Protein AF-A0A2H0US34-F1 (afdb_monomer_lite)

Structure (mmCIF, N/CA/C/O backbone):
data_AF-A0A2H0US34-F1
#
_entry.id   AF-A0A2H0US34-F1
#
loop_
_atom_site.group_PDB
_atom_site.id
_atom_site.type_symbol
_atom_site.label_atom_id
_atom_site.label_alt_id
_atom_site.label_comp_id
_atom_site.label_asym_id
_atom_site.label_entity_id
_atom_site.label_seq_id
_atom_site.pdbx_PDB_ins_code
_atom_site.Cartn_x
_atom_site.Cartn_y
_atom_site.Cartn_z
_atom_site.occupancy
_atom_site.B_iso_or_equiv
_atom_site.auth_seq_id
_atom_site.auth_comp_id
_atom_site.auth_asym_id
_atom_site.auth_atom_id
_atom_site.pdbx_PDB_model_num
ATOM 1 N N . MET A 1 1 ? 3.248 -49.721 -4.263 1.00 59.09 1 MET A N 1
ATOM 2 C CA . MET A 1 1 ? 2.533 -48.460 -3.944 1.00 59.09 1 MET A CA 1
ATOM 3 C C . MET A 1 1 ? 2.587 -48.062 -2.467 1.00 59.09 1 MET A C 1
ATOM 5 O O . MET A 1 1 ? 2.916 -46.917 -2.203 1.00 59.09 1 MET A O 1
ATOM 9 N N . ARG A 1 2 ? 2.369 -48.959 -1.488 1.00 58.75 2 ARG A N 1
ATOM 10 C CA . ARG A 1 2 ? 2.372 -48.599 -0.047 1.00 58.75 2 ARG A CA 1
ATOM 11 C C . ARG A 1 2 ? 3.658 -47.946 0.507 1.00 58.75 2 ARG A C 1
ATOM 13 O O . ARG A 1 2 ? 3.569 -47.215 1.481 1.00 58.75 2 ARG A O 1
ATOM 20 N N . LYS A 1 3 ? 4.829 -48.156 -0.110 1.00 62.94 3 LYS A N 1
ATOM 21 C CA . LYS A 1 3 ? 6.113 -47.587 0.359 1.00 62.94 3 LYS A CA 1
ATOM 22 C C . LYS A 1 3 ? 6.301 -46.091 0.049 1.00 62.94 3 LYS A C 1
ATOM 24 O O . LYS A 1 3 ? 7.062 -45.434 0.743 1.00 62.94 3 LYS A O 1
ATOM 29 N N . TYR A 1 4 ? 5.590 -45.546 -0.939 1.00 73.44 4 TYR A N 1
ATOM 30 C CA . TYR A 1 4 ? 5.730 -44.135 -1.335 1.00 73.44 4 TYR A CA 1
ATOM 31 C C . TYR A 1 4 ? 4.789 -43.198 -0.567 1.00 73.44 4 TYR A C 1
ATOM 33 O O . TYR A 1 4 ? 5.061 -42.009 -0.460 1.00 73.44 4 TYR A O 1
ATOM 41 N N . ILE A 1 5 ? 3.722 -43.742 0.027 1.00 76.06 5 ILE A N 1
ATOM 42 C CA . ILE A 1 5 ? 2.740 -42.969 0.804 1.00 76.06 5 ILE A CA 1
ATOM 43 C C . ILE A 1 5 ? 3.373 -42.420 2.090 1.00 76.06 5 ILE A C 1
ATOM 45 O O . ILE A 1 5 ? 3.153 -41.264 2.435 1.00 76.06 5 ILE A O 1
ATOM 49 N N . GLY A 1 6 ? 4.218 -43.212 2.761 1.00 72.12 6 GLY A N 1
ATOM 50 C CA . GLY A 1 6 ? 4.933 -42.759 3.960 1.00 72.12 6 GLY A CA 1
ATOM 51 C C . GLY A 1 6 ? 5.962 -41.664 3.665 1.00 72.12 6 GLY A C 1
ATOM 52 O O . GLY A 1 6 ? 6.067 -40.704 4.419 1.00 72.12 6 GLY A O 1
ATOM 53 N N . PHE A 1 7 ? 6.673 -41.769 2.538 1.00 77.06 7 PHE A N 1
ATOM 54 C CA . PHE A 1 7 ? 7.656 -40.763 2.131 1.00 77.06 7 PHE A CA 1
ATOM 55 C C . PHE A 1 7 ? 6.992 -39.439 1.731 1.00 77.06 7 PHE A C 1
ATOM 57 O O . PHE A 1 7 ? 7.466 -38.379 2.124 1.00 77.06 7 PHE A O 1
ATOM 64 N N . LEU A 1 8 ? 5.859 -39.488 1.020 1.00 72.69 8 LEU A N 1
ATOM 65 C CA . LEU A 1 8 ? 5.109 -38.289 0.643 1.00 72.69 8 LEU A CA 1
ATOM 66 C C . LEU A 1 8 ? 4.528 -37.568 1.871 1.00 72.69 8 LEU A C 1
ATOM 68 O O . LEU A 1 8 ? 4.628 -36.349 1.966 1.00 72.69 8 LEU A O 1
ATOM 72 N N . ALA A 1 9 ? 3.983 -38.312 2.839 1.00 75.56 9 ALA A N 1
ATOM 73 C CA . ALA A 1 9 ? 3.480 -37.735 4.085 1.00 75.56 9 ALA A CA 1
ATOM 74 C C . ALA A 1 9 ? 4.603 -37.099 4.924 1.00 75.56 9 ALA A C 1
ATOM 76 O O . ALA A 1 9 ? 4.422 -36.013 5.471 1.00 75.56 9 ALA A O 1
ATOM 77 N N . PHE A 1 10 ? 5.779 -37.734 4.976 1.00 77.88 10 PHE A N 1
ATOM 78 C CA . PHE A 1 10 ? 6.951 -37.181 5.656 1.00 77.88 10 PHE A CA 1
ATOM 79 C C . PHE A 1 10 ? 7.486 -35.923 4.957 1.00 77.88 10 PHE A C 1
ATOM 81 O O . PHE A 1 10 ? 7.821 -34.955 5.630 1.00 77.88 10 PHE A O 1
ATOM 88 N N . LEU A 1 11 ? 7.507 -35.893 3.619 1.00 71.44 11 LEU A N 1
ATOM 89 C CA . LEU A 1 11 ? 7.955 -34.730 2.848 1.00 71.44 11 LEU A CA 1
ATOM 90 C C . LEU A 1 11 ? 7.019 -33.526 3.031 1.00 71.44 11 LEU A C 1
ATOM 92 O O . LEU A 1 11 ? 7.491 -32.409 3.220 1.00 71.44 11 LEU A O 1
ATOM 96 N N . VAL A 1 12 ? 5.701 -33.752 3.032 1.00 74.06 12 VAL A N 1
ATOM 97 C CA . VAL A 1 12 ? 4.704 -32.699 3.286 1.00 74.06 12 VAL A CA 1
ATOM 98 C C . VAL A 1 12 ? 4.807 -32.184 4.724 1.00 74.06 12 VAL A C 1
ATOM 100 O O . VAL A 1 12 ? 4.785 -30.975 4.938 1.00 74.06 12 VAL A O 1
ATOM 103 N N . PHE A 1 13 ? 4.992 -33.071 5.707 1.00 75.81 13 PHE A N 1
ATOM 104 C CA . PHE A 1 13 ? 5.185 -32.669 7.102 1.00 75.81 13 PHE A CA 1
ATOM 105 C C . PHE A 1 13 ? 6.498 -31.894 7.309 1.00 75.81 13 PHE A C 1
ATOM 107 O O . PHE A 1 13 ? 6.513 -30.888 8.011 1.00 75.81 13 PHE A O 1
ATOM 114 N N . PHE A 1 14 ? 7.586 -32.305 6.650 1.00 72.81 14 PHE A N 1
ATOM 115 C CA . PHE A 1 14 ? 8.882 -31.626 6.723 1.00 72.81 14 PHE A CA 1
ATOM 116 C C . PHE A 1 14 ? 8.857 -30.247 6.044 1.00 72.81 14 PHE A C 1
ATOM 118 O O . PHE A 1 14 ? 9.385 -29.285 6.595 1.00 72.81 14 PHE A O 1
ATOM 125 N N . LEU A 1 15 ? 8.176 -30.116 4.898 1.00 54.03 15 LEU A N 1
ATOM 126 C CA . LEU A 1 15 ? 7.987 -28.830 4.211 1.00 54.03 15 LEU A CA 1
ATOM 127 C C . LEU A 1 15 ? 7.100 -27.852 4.999 1.00 54.03 15 LEU A C 1
ATOM 129 O O . LEU A 1 15 ? 7.298 -26.644 4.895 1.00 54.03 15 LEU A O 1
ATOM 133 N N . LEU A 1 16 ? 6.162 -28.353 5.807 1.00 58.59 16 LEU A N 1
ATOM 134 C CA . LEU A 1 16 ? 5.323 -27.539 6.698 1.00 58.59 16 LEU A CA 1
ATOM 135 C C . LEU A 1 16 ? 5.990 -27.219 8.049 1.00 58.59 16 LEU A C 1
ATOM 137 O O . LEU A 1 16 ? 5.530 -26.328 8.757 1.00 58.59 16 LEU A O 1
ATOM 141 N N . SER A 1 17 ? 7.064 -27.930 8.406 1.00 46.72 17 SER A N 1
ATOM 142 C CA . SER A 1 17 ? 7.790 -27.798 9.678 1.00 46.72 17 SER A CA 1
ATOM 143 C C . SER A 1 17 ? 8.934 -26.780 9.635 1.00 46.72 17 SER A C 1
ATOM 145 O O . SER A 1 17 ? 9.605 -26.586 10.652 1.00 46.72 17 SER A O 1
ATOM 147 N N . LEU A 1 18 ? 9.215 -26.158 8.488 1.00 53.19 18 LEU A N 1
ATOM 148 C CA . LEU A 1 18 ? 10.276 -25.159 8.431 1.00 53.19 18 LEU A CA 1
ATOM 149 C C . LEU A 1 18 ? 9.862 -23.947 9.283 1.00 53.19 18 LEU A C 1
ATOM 151 O O . LEU A 1 18 ? 8.800 -23.373 9.026 1.00 53.19 18 LEU A O 1
ATOM 155 N N . PRO A 1 19 ? 10.658 -23.558 10.301 1.00 46.25 19 PRO A N 1
ATOM 156 C CA . PRO A 1 19 ? 10.379 -22.352 11.065 1.00 46.25 19 PRO A CA 1
ATOM 157 C C . PRO A 1 19 ? 10.328 -21.176 10.092 1.00 46.25 19 PRO A C 1
ATOM 159 O O . PRO A 1 19 ? 11.162 -21.078 9.189 1.00 46.25 19 PRO A O 1
ATOM 162 N N . ALA A 1 20 ? 9.332 -20.303 10.253 1.00 47.47 20 ALA A N 1
ATOM 163 C CA . ALA A 1 20 ? 9.298 -19.043 9.532 1.00 47.47 20 ALA A CA 1
ATOM 164 C C . ALA A 1 20 ? 10.613 -18.314 9.834 1.00 47.47 20 ALA A C 1
ATOM 166 O O . ALA A 1 20 ? 10.855 -17.909 10.970 1.00 47.47 20 ALA A O 1
ATOM 167 N N . ILE A 1 21 ? 11.496 -18.227 8.838 1.00 44.44 21 ILE A N 1
ATOM 168 C CA . ILE A 1 21 ? 12.707 -17.420 8.925 1.00 44.44 21 ILE A CA 1
ATOM 169 C C . ILE A 1 21 ? 12.213 -15.973 8.902 1.00 44.44 21 ILE A C 1
ATOM 171 O O . ILE A 1 21 ? 12.029 -15.386 7.841 1.00 44.44 21 ILE A O 1
ATOM 175 N N . SER A 1 22 ? 11.900 -15.431 10.077 1.00 39.69 22 SER A N 1
ATOM 176 C CA . SER A 1 22 ? 11.670 -14.003 10.258 1.00 39.69 22 SER A CA 1
ATOM 177 C C . SER A 1 22 ? 13.019 -13.307 10.124 1.00 39.69 22 SER A C 1
ATOM 179 O O . SER A 1 22 ? 13.785 -13.231 11.082 1.00 39.69 22 SER A O 1
ATOM 181 N N . SER A 1 23 ? 13.334 -12.848 8.915 1.00 40.81 23 SER A N 1
ATOM 182 C CA . SER A 1 23 ? 14.467 -11.962 8.672 1.00 40.81 23 SER A CA 1
ATOM 183 C C . SER A 1 23 ? 14.097 -10.556 9.140 1.00 40.81 23 SER A C 1
ATOM 185 O O . SER A 1 23 ? 13.298 -9.868 8.504 1.00 40.81 23 SER A O 1
ATOM 187 N N . ALA A 1 24 ? 14.656 -10.163 10.280 1.00 39.47 24 ALA A N 1
ATOM 188 C CA . ALA A 1 24 ? 14.652 -8.794 10.760 1.00 39.47 24 ALA A CA 1
ATOM 189 C C . ALA A 1 24 ? 15.800 -8.022 10.086 1.00 39.47 24 ALA A C 1
ATOM 191 O O . ALA A 1 24 ? 16.948 -8.416 10.251 1.00 39.47 24 ALA A O 1
ATOM 192 N N . ALA A 1 25 ? 15.428 -6.948 9.381 1.00 48.78 25 ALA A N 1
ATOM 193 C CA . ALA A 1 25 ? 16.224 -5.807 8.911 1.00 48.78 25 ALA A CA 1
ATOM 194 C C . ALA A 1 25 ? 17.436 -6.053 7.977 1.00 48.78 25 ALA A C 1
ATOM 196 O O . ALA A 1 25 ? 18.291 -6.892 8.224 1.00 48.78 25 ALA A O 1
ATOM 197 N N . GLU A 1 26 ? 17.502 -5.195 6.949 1.00 42.94 26 GLU A N 1
ATOM 198 C CA . GLU A 1 26 ? 18.607 -4.955 6.003 1.00 42.94 26 GLU A CA 1
ATOM 199 C C . GLU A 1 26 ? 18.753 -5.959 4.838 1.00 42.94 26 GLU A C 1
ATOM 201 O O . GLU A 1 26 ? 19.379 -7.010 4.932 1.00 42.94 26 GLU A O 1
ATOM 206 N N . GLY A 1 27 ? 18.133 -5.608 3.701 1.00 46.59 27 GLY A N 1
ATOM 207 C CA . GLY A 1 27 ? 18.153 -6.382 2.457 1.00 46.59 27 GLY A CA 1
ATOM 208 C C . GLY A 1 27 ? 17.117 -7.505 2.432 1.00 46.59 27 GLY A C 1
ATOM 209 O O . GLY A 1 27 ? 17.464 -8.684 2.512 1.00 46.59 27 GLY A O 1
ATOM 210 N N . LYS A 1 28 ? 15.824 -7.168 2.307 1.00 54.00 28 LYS A N 1
ATOM 211 C CA . LYS A 1 28 ? 14.784 -8.182 2.062 1.00 54.00 28 LYS A CA 1
ATOM 212 C C . LYS A 1 28 ? 15.152 -8.886 0.750 1.00 54.00 28 LYS A C 1
ATOM 214 O O . LYS A 1 28 ? 15.113 -8.273 -0.312 1.00 54.00 28 LYS A O 1
ATOM 219 N N . ILE A 1 29 ? 15.570 -10.152 0.821 1.00 58.19 29 ILE A N 1
ATOM 220 C CA . ILE A 1 29 ? 15.938 -10.921 -0.372 1.00 58.19 29 ILE A CA 1
ATOM 221 C C . ILE A 1 29 ? 14.688 -11.010 -1.242 1.00 58.19 29 ILE A C 1
ATOM 223 O O . ILE A 1 29 ? 13.733 -11.709 -0.890 1.00 58.19 29 ILE A O 1
ATOM 227 N N . VAL A 1 30 ? 14.697 -10.299 -2.370 1.00 75.00 30 VAL A N 1
ATOM 228 C CA . VAL A 1 30 ? 13.652 -10.425 -3.379 1.00 75.00 30 VAL A CA 1
ATOM 229 C C . VAL A 1 30 ? 13.655 -11.881 -3.817 1.00 75.00 30 VAL A C 1
ATOM 231 O O . VAL A 1 30 ? 14.646 -12.396 -4.334 1.00 75.00 30 VAL A O 1
ATOM 234 N N . GLY A 1 31 ? 12.576 -12.583 -3.477 1.00 79.44 31 GLY A N 1
ATOM 235 C CA . GLY A 1 31 ? 12.455 -14.006 -3.747 1.00 79.44 31 GLY A CA 1
ATOM 236 C C . GLY A 1 31 ? 12.298 -14.288 -5.242 1.00 79.44 31 GLY A C 1
ATOM 237 O O . GLY A 1 31 ? 12.776 -13.577 -6.116 1.00 79.44 31 GLY A O 1
ATOM 238 N N . LEU A 1 32 ? 11.567 -15.353 -5.555 1.00 86.44 32 LEU A N 1
ATOM 239 C CA . LEU A 1 32 ? 11.298 -15.728 -6.938 1.00 86.44 32 LEU A CA 1
ATOM 240 C C . LEU A 1 32 ? 10.573 -14.599 -7.698 1.00 86.44 32 LEU A C 1
ATOM 242 O O . LEU A 1 32 ? 9.505 -14.170 -7.245 1.00 86.44 32 LEU A O 1
ATOM 246 N N . LEU A 1 33 ? 11.154 -14.155 -8.820 1.00 91.25 33 LEU A N 1
ATOM 247 C CA . LEU A 1 33 ? 10.601 -13.108 -9.687 1.00 91.25 33 LEU A CA 1
ATOM 248 C C . LEU A 1 33 ? 9.467 -13.634 -10.584 1.00 91.25 33 LEU A C 1
ATOM 250 O O . LEU A 1 33 ? 9.487 -14.819 -10.938 1.00 91.25 33 LEU A O 1
ATOM 254 N N . PRO A 1 34 ? 8.534 -12.763 -11.021 1.00 84.69 34 PRO A N 1
ATOM 255 C CA . PRO A 1 34 ? 7.434 -13.123 -11.925 1.00 84.69 34 PRO A CA 1
ATOM 256 C C . PRO A 1 34 ? 7.861 -13.723 -13.271 1.00 84.69 34 PRO A C 1
ATOM 258 O O . PRO A 1 34 ? 7.089 -14.447 -13.898 1.00 84.69 34 PRO A O 1
ATOM 261 N N . THR A 1 35 ? 9.090 -13.453 -13.712 1.00 88.06 35 THR A N 1
ATOM 262 C CA . THR A 1 35 ? 9.677 -14.001 -14.946 1.00 88.06 35 THR A CA 1
ATOM 263 C C . THR A 1 35 ? 10.124 -15.453 -14.813 1.00 88.06 35 THR A C 1
ATOM 265 O O . THR A 1 35 ? 10.339 -16.136 -15.814 1.00 88.06 35 THR A O 1
ATOM 268 N N . ASN A 1 36 ? 10.274 -15.959 -13.587 1.00 90.31 36 ASN A N 1
ATOM 269 C CA . ASN A 1 36 ? 10.743 -17.315 -13.367 1.00 90.31 36 ASN A CA 1
ATOM 270 C C . ASN A 1 36 ? 9.613 -18.333 -13.625 1.00 90.31 36 ASN A C 1
ATOM 272 O O . ASN A 1 36 ? 8.517 -18.183 -13.079 1.00 90.31 36 ASN A O 1
ATOM 276 N N . PRO A 1 37 ? 9.868 -19.434 -14.359 1.00 88.56 37 PRO A N 1
ATOM 277 C CA . PRO A 1 37 ? 8.852 -20.448 -14.652 1.00 88.56 37 PRO A CA 1
ATOM 278 C C . PRO A 1 37 ? 8.273 -21.128 -13.406 1.00 88.56 37 PRO A C 1
ATOM 280 O O . PRO A 1 37 ? 7.214 -21.735 -13.492 1.00 88.56 37 PRO A O 1
ATOM 283 N N . PHE A 1 38 ? 8.934 -21.040 -12.250 1.00 93.00 38 PHE A N 1
ATOM 284 C CA . PHE A 1 38 ? 8.455 -21.581 -10.979 1.00 93.00 38 PHE A CA 1
ATOM 285 C C . PHE A 1 38 ? 7.639 -20.578 -10.151 1.00 93.00 38 PHE A C 1
ATOM 287 O O . PHE A 1 38 ? 7.215 -20.918 -9.046 1.00 93.00 38 PHE A O 1
ATOM 294 N N . TYR A 1 39 ? 7.400 -19.356 -10.645 1.00 89.44 39 TYR A N 1
ATOM 295 C CA . TYR A 1 39 ? 6.650 -18.319 -9.924 1.00 89.44 39 TYR A CA 1
ATOM 296 C C . TYR A 1 39 ? 5.247 -18.780 -9.510 1.00 89.44 39 TYR A C 1
ATOM 298 O O . TYR A 1 39 ? 4.765 -18.436 -8.432 1.00 89.44 39 TYR A O 1
ATOM 306 N N . PHE A 1 40 ? 4.630 -19.670 -10.293 1.00 91.12 40 PHE A N 1
ATOM 307 C CA . PHE A 1 40 ? 3.346 -20.276 -9.941 1.00 91.12 40 PHE A CA 1
ATOM 308 C C . PHE A 1 40 ? 3.364 -20.979 -8.575 1.00 91.12 40 PHE A C 1
ATOM 310 O O . PHE A 1 40 ? 2.351 -20.973 -7.882 1.00 91.12 40 PHE A O 1
ATOM 317 N N . PHE A 1 41 ? 4.494 -21.556 -8.142 1.00 91.44 41 PHE A N 1
ATOM 318 C CA . PHE A 1 41 ? 4.596 -22.171 -6.816 1.00 91.44 41 PHE A CA 1
ATOM 319 C C . PHE A 1 41 ? 4.530 -21.128 -5.697 1.00 91.44 41 PHE A C 1
ATOM 321 O O . PHE A 1 41 ? 3.999 -21.419 -4.624 1.00 91.44 41 PHE A O 1
ATOM 328 N N . LYS A 1 42 ? 5.040 -19.914 -5.938 1.00 91.06 42 LYS A N 1
ATOM 329 C CA . LYS A 1 42 ? 4.976 -18.799 -4.988 1.00 91.06 42 LYS A CA 1
ATOM 330 C C . LYS A 1 42 ? 3.536 -18.311 -4.828 1.00 91.06 42 LYS A C 1
ATOM 332 O O . LYS A 1 42 ? 3.048 -18.256 -3.700 1.00 91.06 42 LYS A O 1
ATOM 337 N N . GLU A 1 43 ? 2.825 -18.089 -5.931 1.00 92.31 43 GLU A N 1
ATOM 338 C CA . GLU A 1 43 ? 1.400 -17.719 -5.904 1.00 92.31 43 GLU A CA 1
ATOM 339 C C . GLU A 1 43 ? 0.510 -18.835 -5.338 1.00 92.31 43 GLU A C 1
ATOM 341 O O . GLU A 1 43 ? -0.415 -18.583 -4.560 1.00 92.31 43 GLU A O 1
ATOM 346 N N . PHE A 1 44 ? 0.825 -20.096 -5.640 1.00 91.81 44 PHE A N 1
ATOM 347 C CA . PHE A 1 44 ? 0.140 -21.244 -5.053 1.00 91.81 44 PHE A CA 1
ATOM 348 C C . PHE A 1 44 ? 0.345 -21.308 -3.536 1.00 91.81 44 PHE A C 1
ATOM 350 O O . PHE A 1 44 ? -0.613 -21.491 -2.783 1.00 91.81 44 PHE A O 1
ATOM 357 N N . ARG A 1 45 ? 1.579 -21.089 -3.062 1.00 91.81 45 ARG A N 1
ATOM 358 C CA . ARG A 1 45 ? 1.870 -21.011 -1.628 1.00 91.81 45 ARG A CA 1
ATOM 359 C C . ARG A 1 45 ? 1.086 -19.874 -0.977 1.00 91.81 45 ARG A C 1
ATOM 361 O O . ARG A 1 45 ? 0.472 -20.120 0.059 1.00 91.81 45 ARG A O 1
ATOM 368 N N . ARG A 1 46 ? 1.065 -18.673 -1.567 1.00 92.38 46 ARG A N 1
ATOM 369 C CA . ARG A 1 46 ? 0.266 -17.532 -1.077 1.00 92.38 46 ARG A CA 1
ATOM 370 C C . ARG A 1 46 ? -1.213 -17.910 -0.967 1.00 92.38 46 ARG A C 1
ATOM 372 O O . ARG A 1 46 ? -1.807 -17.745 0.093 1.00 92.38 46 ARG A O 1
ATOM 379 N N . SER A 1 47 ? -1.763 -18.551 -1.996 1.00 92.94 47 SER A N 1
ATOM 380 C CA . SER A 1 47 ? -3.150 -19.035 -2.011 1.00 92.94 47 SER A CA 1
ATOM 381 C C . SER A 1 47 ? -3.446 -20.041 -0.893 1.00 92.94 47 SER A C 1
ATOM 383 O O . SER A 1 47 ? -4.468 -19.929 -0.221 1.00 92.94 47 SER A O 1
ATOM 385 N N . ILE A 1 48 ? -2.532 -20.982 -0.623 1.00 92.00 48 ILE A N 1
ATOM 386 C CA . ILE A 1 48 ? -2.652 -21.892 0.527 1.00 92.00 48 ILE A CA 1
ATOM 387 C C . ILE A 1 48 ? -2.688 -21.097 1.837 1.00 92.00 48 ILE A C 1
ATOM 389 O O . ILE A 1 48 ? -3.558 -21.339 2.671 1.00 92.00 48 ILE A O 1
ATOM 393 N N . HIS A 1 49 ? -1.781 -20.134 2.026 1.00 92.00 49 HIS A N 1
ATOM 394 C CA . HIS A 1 49 ? -1.735 -19.345 3.263 1.00 92.00 49 HIS A CA 1
ATOM 395 C C . HIS A 1 49 ? -3.033 -18.559 3.471 1.00 92.00 49 HIS A C 1
ATOM 397 O O . HIS A 1 49 ? -3.533 -18.535 4.593 1.00 92.00 49 HIS A O 1
ATOM 403 N N . ARG A 1 50 ? -3.631 -18.008 2.406 1.00 93.00 50 ARG A N 1
ATOM 404 C CA . ARG A 1 50 ? -4.941 -17.337 2.472 1.00 93.00 50 ARG A CA 1
ATOM 405 C C . ARG A 1 50 ? -6.034 -18.255 3.005 1.00 93.00 50 ARG A C 1
ATOM 407 O O . ARG A 1 50 ? -6.738 -17.884 3.937 1.00 93.00 50 ARG A O 1
ATOM 414 N N . VAL A 1 51 ? -6.134 -19.474 2.470 1.00 93.00 51 VAL A N 1
ATOM 415 C CA . VAL A 1 51 ? -7.159 -20.453 2.879 1.00 93.00 51 VAL A CA 1
ATOM 416 C C . VAL A 1 51 ? -7.024 -20.846 4.352 1.00 93.00 51 VAL A C 1
ATOM 418 O O . VAL A 1 51 ? -8.030 -21.091 5.011 1.00 93.00 51 VAL A O 1
ATOM 421 N N . PHE A 1 52 ? -5.800 -20.884 4.887 1.00 93.44 52 PHE A N 1
ATOM 422 C CA . PHE A 1 52 ? -5.545 -21.247 6.285 1.00 93.44 52 PHE A CA 1
ATOM 423 C C . PHE A 1 52 ? -5.434 -20.046 7.244 1.00 93.44 52 PHE A C 1
ATOM 425 O O . PHE A 1 52 ? -5.228 -20.241 8.446 1.00 93.44 52 PHE A O 1
ATOM 432 N N . THR A 1 53 ? -5.599 -18.810 6.760 1.00 92.88 53 THR A N 1
ATOM 433 C CA . THR A 1 53 ? -5.547 -17.591 7.583 1.00 92.88 53 THR A CA 1
ATOM 434 C C . THR A 1 53 ? -6.956 -17.105 7.904 1.00 92.88 53 THR A C 1
ATOM 436 O O . THR A 1 53 ? -7.520 -16.255 7.227 1.00 92.88 53 THR A O 1
ATOM 439 N N . PHE A 1 54 ? -7.534 -17.657 8.973 1.00 91.56 54 PHE A N 1
ATOM 440 C CA . PHE A 1 54 ? -8.936 -17.405 9.340 1.00 91.56 54 PHE A CA 1
ATOM 441 C C . PHE A 1 54 ? -9.177 -16.133 10.163 1.00 91.56 54 PHE A C 1
ATOM 443 O O . PHE A 1 54 ? -10.312 -15.686 10.269 1.00 91.56 54 PHE A O 1
ATOM 450 N N . LYS A 1 55 ? -8.144 -15.574 10.803 1.00 94.12 55 LYS A N 1
ATOM 451 C CA . LYS A 1 55 ? -8.293 -14.367 11.631 1.00 94.12 55 LYS A CA 1
ATOM 452 C C . LYS A 1 55 ? -8.197 -13.127 10.753 1.00 94.12 55 LYS A C 1
ATOM 454 O O . LYS A 1 55 ? -7.174 -12.958 10.101 1.00 94.12 55 LYS A O 1
ATOM 459 N N . GLU A 1 56 ? -9.187 -12.244 10.820 1.00 95.56 56 GLU A N 1
ATOM 460 C CA . GLU A 1 56 ? -9.292 -11.036 9.984 1.00 95.56 56 GLU A CA 1
ATOM 461 C C . GLU A 1 56 ? -8.044 -10.149 10.060 1.00 95.56 56 GLU A C 1
ATOM 463 O O . GLU A 1 56 ? -7.421 -9.896 9.034 1.00 95.56 56 GLU A O 1
ATOM 468 N N . ILE A 1 57 ? -7.579 -9.803 11.270 1.00 95.94 57 ILE A N 1
ATOM 469 C CA . ILE A 1 57 ? -6.332 -9.035 11.466 1.00 95.94 57 ILE A CA 1
ATOM 470 C C . ILE A 1 57 ? -5.146 -9.716 10.768 1.00 95.94 57 ILE A C 1
ATOM 472 O O . ILE A 1 57 ? -4.347 -9.061 10.108 1.00 95.94 57 ILE A O 1
ATOM 476 N N . ARG A 1 58 ? -5.031 -11.048 10.885 1.00 95.75 58 ARG A N 1
ATOM 477 C CA . ARG A 1 58 ? -3.942 -11.800 10.237 1.00 95.75 58 ARG A CA 1
ATOM 478 C C . ARG A 1 58 ? -4.108 -11.875 8.725 1.00 95.75 58 ARG A C 1
ATOM 480 O O . ARG A 1 58 ? -3.118 -12.042 8.028 1.00 95.75 58 ARG A O 1
ATOM 487 N N . LYS A 1 59 ? -5.339 -11.802 8.226 1.00 97.06 59 LYS A N 1
ATOM 488 C CA . LYS A 1 59 ? -5.630 -11.817 6.798 1.00 97.06 59 LYS A CA 1
ATOM 489 C C . LYS A 1 59 ? -5.214 -10.494 6.163 1.00 97.06 59 LYS A C 1
ATOM 491 O O . LYS A 1 59 ? -4.478 -10.525 5.188 1.00 97.06 59 LYS A O 1
ATOM 496 N N . VAL A 1 60 ? -5.579 -9.360 6.765 1.00 97.56 60 VAL A N 1
ATOM 497 C CA . VAL A 1 60 ? -5.095 -8.039 6.325 1.00 97.56 60 VAL A CA 1
ATOM 498 C C . VAL A 1 60 ? -3.570 -7.982 6.386 1.00 97.56 60 VAL A C 1
ATOM 500 O O . VAL A 1 60 ? -2.937 -7.584 5.419 1.00 97.56 60 VAL A O 1
ATOM 503 N N . ASP A 1 61 ? -2.974 -8.452 7.484 1.00 97.12 61 ASP A N 1
ATOM 504 C CA . ASP A 1 61 ? -1.518 -8.525 7.640 1.00 97.12 61 ASP A CA 1
ATOM 505 C C . ASP A 1 61 ? -0.842 -9.375 6.547 1.00 97.12 61 ASP A C 1
ATOM 507 O O . ASP A 1 61 ? 0.176 -8.981 5.979 1.00 97.12 61 ASP A O 1
ATOM 511 N N . LEU A 1 62 ? -1.435 -10.524 6.205 1.00 97.31 62 LEU A N 1
ATOM 512 C CA . LEU A 1 62 ? -0.958 -11.387 5.128 1.00 97.31 62 LEU A CA 1
ATOM 513 C C . LEU A 1 62 ? -1.044 -10.689 3.766 1.00 97.31 62 LEU A C 1
ATOM 515 O O . LEU A 1 62 ? -0.067 -10.704 3.020 1.00 97.31 62 LEU A O 1
ATOM 519 N N . GLU A 1 63 ? -2.188 -10.090 3.424 1.00 98.06 63 GLU A N 1
ATOM 520 C CA . GLU A 1 63 ? -2.346 -9.411 2.133 1.00 98.06 63 GLU A CA 1
ATOM 521 C C . GLU A 1 63 ? -1.468 -8.155 2.031 1.00 98.06 63 GLU A C 1
ATOM 523 O O . GLU A 1 63 ? -0.952 -7.866 0.949 1.00 98.06 63 GLU A O 1
ATOM 528 N N . LEU A 1 64 ? -1.230 -7.457 3.145 1.00 97.94 64 LEU A N 1
ATOM 529 C CA . LEU A 1 64 ? -0.284 -6.346 3.221 1.00 97.94 64 LEU A CA 1
ATOM 530 C C . LEU A 1 64 ? 1.143 -6.827 2.937 1.00 97.94 64 LEU A C 1
ATOM 532 O O . LEU A 1 64 ? 1.808 -6.288 2.057 1.00 97.94 64 LEU A O 1
ATOM 536 N N . SER A 1 65 ? 1.579 -7.911 3.589 1.00 96.62 65 SER A N 1
ATOM 537 C CA . SER A 1 65 ? 2.905 -8.494 3.351 1.00 96.62 65 SER A CA 1
ATOM 538 C C . SER A 1 65 ? 3.087 -8.982 1.912 1.00 96.62 65 SER A C 1
ATOM 540 O O . SER A 1 65 ? 4.195 -8.913 1.382 1.00 96.62 65 SER A O 1
ATOM 542 N N . ILE A 1 66 ? 2.038 -9.516 1.279 1.00 96.62 66 ILE A N 1
ATOM 543 C CA . ILE A 1 66 ? 2.100 -9.920 -0.131 1.00 96.62 66 ILE A CA 1
ATOM 544 C C . ILE A 1 66 ? 2.191 -8.682 -1.033 1.00 96.62 66 ILE A C 1
ATOM 546 O O . ILE A 1 66 ? 2.903 -8.728 -2.033 1.00 96.62 66 ILE A O 1
ATOM 550 N N . SER A 1 67 ? 1.504 -7.591 -0.683 1.00 97.62 67 SER A N 1
ATOM 551 C CA . SER A 1 67 ? 1.593 -6.306 -1.388 1.00 97.62 67 SER A CA 1
ATOM 552 C C . SER A 1 67 ? 3.019 -5.744 -1.352 1.00 97.62 67 SER A C 1
ATOM 554 O O . SER A 1 67 ? 3.582 -5.482 -2.414 1.00 97.62 67 SER A O 1
ATOM 556 N N . ASP A 1 68 ? 3.643 -5.696 -0.165 1.00 97.06 68 ASP A N 1
ATOM 557 C CA . ASP A 1 68 ? 5.052 -5.299 -0.005 1.00 97.06 68 ASP A CA 1
ATOM 558 C C . ASP A 1 68 ? 5.977 -6.162 -0.881 1.00 97.06 68 ASP A C 1
ATOM 560 O O . ASP A 1 68 ? 6.851 -5.658 -1.582 1.00 97.06 68 ASP A O 1
ATOM 564 N N . ASP A 1 69 ? 5.790 -7.486 -0.868 1.00 95.75 69 ASP A N 1
ATOM 565 C CA . ASP A 1 69 ? 6.611 -8.384 -1.681 1.00 95.75 69 ASP A CA 1
ATOM 566 C C . ASP A 1 69 ? 6.437 -8.138 -3.186 1.00 95.75 69 ASP A C 1
ATOM 568 O O . ASP A 1 69 ? 7.401 -8.283 -3.932 1.00 95.75 69 ASP A O 1
ATOM 572 N N . LYS A 1 70 ? 5.226 -7.804 -3.653 1.00 96.06 70 LYS A N 1
ATOM 573 C CA . LYS A 1 70 ? 4.976 -7.536 -5.075 1.00 96.06 70 LYS A CA 1
ATOM 574 C C . LYS A 1 70 ? 5.595 -6.217 -5.532 1.00 96.06 70 LYS A C 1
ATOM 576 O O . LYS A 1 70 ? 6.086 -6.173 -6.655 1.00 96.06 70 LYS A O 1
ATOM 581 N N . VAL A 1 71 ? 5.631 -5.192 -4.678 1.00 96.62 71 VAL A N 1
ATOM 582 C CA . VAL A 1 71 ? 6.384 -3.960 -4.968 1.00 96.62 71 VAL A CA 1
ATOM 583 C C . VAL A 1 71 ? 7.876 -4.257 -5.072 1.00 96.62 71 VAL A C 1
ATOM 585 O O . VAL A 1 71 ? 8.482 -3.891 -6.067 1.00 96.62 71 VAL A O 1
ATOM 588 N N . LEU A 1 72 ? 8.444 -5.022 -4.137 1.00 95.75 72 LEU A N 1
ATOM 589 C CA . LEU A 1 72 ? 9.861 -5.412 -4.195 1.00 95.75 72 LEU A CA 1
ATOM 590 C C . LEU A 1 72 ? 10.194 -6.293 -5.410 1.00 95.75 72 LEU A C 1
ATOM 592 O O . LEU A 1 72 ? 11.281 -6.216 -5.977 1.00 95.75 72 LEU A O 1
ATOM 596 N N . GLU A 1 73 ? 9.271 -7.168 -5.816 1.00 95.12 73 GLU A N 1
ATOM 597 C CA . GLU A 1 73 ? 9.398 -7.917 -7.067 1.00 95.12 73 GLU A CA 1
ATOM 598 C C . GLU A 1 73 ? 9.427 -6.972 -8.272 1.00 95.12 73 GLU A C 1
ATOM 600 O O . GLU A 1 73 ? 10.235 -7.187 -9.170 1.00 95.12 73 GLU A O 1
ATOM 605 N N . LEU A 1 74 ? 8.570 -5.947 -8.291 1.00 95.94 74 LEU A N 1
ATOM 606 C CA . LEU A 1 74 ? 8.470 -4.983 -9.384 1.00 95.94 74 LEU A CA 1
ATOM 607 C C . LEU A 1 74 ? 9.680 -4.044 -9.444 1.00 95.94 74 LEU A C 1
ATOM 609 O O . LEU A 1 74 ? 10.241 -3.876 -10.519 1.00 95.94 74 LEU A O 1
ATOM 613 N N . GLU A 1 75 ? 10.140 -3.535 -8.303 1.00 94.56 75 GLU A N 1
ATOM 614 C CA . GLU A 1 75 ? 11.404 -2.801 -8.163 1.00 94.56 75 GLU A CA 1
ATOM 615 C C . GLU A 1 75 ? 12.574 -3.634 -8.693 1.00 94.56 75 GLU A C 1
ATOM 617 O O . GLU A 1 75 ? 13.392 -3.174 -9.482 1.00 94.56 75 GLU A O 1
ATOM 622 N N . LYS A 1 76 ? 12.620 -4.932 -8.373 1.00 94.75 76 LYS A N 1
ATOM 623 C CA . LYS A 1 76 ? 13.678 -5.772 -8.932 1.00 94.75 76 LYS A CA 1
ATOM 624 C C . LYS A 1 76 ? 13.552 -5.949 -10.443 1.00 94.75 76 LYS A C 1
ATOM 626 O O . LYS A 1 76 ? 14.574 -6.071 -11.115 1.00 94.75 76 LYS A O 1
ATOM 631 N N . LEU A 1 77 ? 12.332 -6.005 -10.982 1.00 94.75 77 LEU A N 1
ATOM 632 C CA . LEU A 1 77 ? 12.110 -6.102 -12.426 1.00 94.75 77 LEU A CA 1
ATOM 633 C C . LEU A 1 77 ? 12.592 -4.846 -13.160 1.00 94.75 77 LEU A C 1
ATOM 635 O O . LEU A 1 77 ? 13.200 -5.005 -14.217 1.00 94.75 77 LEU A O 1
ATOM 639 N N . THR A 1 78 ? 12.395 -3.646 -12.601 1.00 94.31 78 THR A N 1
ATOM 640 C CA . THR A 1 78 ? 12.911 -2.404 -13.206 1.00 94.31 78 THR A CA 1
ATOM 641 C C . THR A 1 78 ? 14.436 -2.384 -13.234 1.00 94.31 78 THR A C 1
ATOM 643 O O . THR A 1 78 ? 15.017 -1.931 -14.211 1.00 94.31 78 THR A O 1
ATOM 646 N N . GLU A 1 79 ? 15.107 -2.969 -12.237 1.00 93.31 79 GLU A N 1
ATOM 647 C CA . GLU A 1 79 ? 16.570 -3.090 -12.250 1.00 93.31 79 GLU A CA 1
ATOM 648 C C . GLU A 1 79 ? 17.096 -4.085 -13.297 1.00 93.31 79 GLU A C 1
ATOM 650 O O . GLU A 1 79 ? 18.144 -3.859 -13.903 1.00 93.31 79 GLU A O 1
ATOM 655 N N . ILE A 1 80 ? 16.437 -5.242 -13.458 1.00 94.12 80 ILE A N 1
ATOM 656 C CA . ILE A 1 80 ? 16.986 -6.346 -14.266 1.00 94.12 80 ILE A CA 1
ATOM 657 C C . ILE A 1 80 ? 16.548 -6.319 -15.731 1.00 94.12 80 ILE A C 1
ATOM 659 O O . ILE A 1 80 ? 17.294 -6.798 -16.585 1.00 94.12 80 ILE A O 1
ATOM 663 N N . ILE A 1 81 ? 15.350 -5.809 -16.022 1.00 92.75 81 ILE A N 1
ATOM 664 C CA . ILE A 1 81 ? 14.766 -5.737 -17.370 1.00 92.75 81 ILE A CA 1
ATOM 665 C C . ILE A 1 81 ? 13.951 -4.439 -17.553 1.00 92.75 81 ILE A C 1
ATOM 667 O O . ILE A 1 81 ? 12.757 -4.503 -17.848 1.00 92.75 81 ILE A O 1
ATOM 671 N N . PRO A 1 82 ? 14.586 -3.257 -17.418 1.00 92.00 82 PRO A N 1
ATOM 672 C CA . PRO A 1 82 ? 13.909 -1.956 -17.511 1.00 92.00 82 PRO A CA 1
ATOM 673 C C . PRO A 1 82 ? 13.171 -1.737 -18.841 1.00 92.00 82 PRO A C 1
ATOM 675 O O . PRO A 1 82 ? 12.140 -1.071 -18.885 1.00 92.00 82 PRO A O 1
ATOM 678 N N . ASP A 1 83 ? 13.679 -2.321 -19.929 1.00 92.19 83 ASP A N 1
ATOM 679 C CA . ASP A 1 83 ? 13.148 -2.107 -21.279 1.00 92.19 83 ASP A CA 1
ATOM 680 C C . ASP A 1 83 ? 11.957 -3.023 -21.627 1.00 92.19 83 ASP A C 1
ATOM 682 O O . ASP A 1 83 ? 11.282 -2.814 -22.640 1.00 92.19 83 ASP A O 1
ATOM 686 N N . ASP A 1 84 ? 11.677 -4.046 -20.810 1.00 93.31 84 ASP A N 1
ATOM 687 C CA . ASP A 1 84 ? 10.596 -5.005 -21.062 1.00 93.31 84 ASP A CA 1
ATOM 688 C C . ASP A 1 84 ? 9.274 -4.521 -20.450 1.00 93.31 84 ASP A C 1
ATOM 690 O O . ASP A 1 84 ? 8.822 -4.967 -19.388 1.00 93.31 84 ASP A O 1
ATOM 694 N N . LYS A 1 85 ? 8.637 -3.582 -21.156 1.00 91.31 85 LYS A N 1
ATOM 695 C CA . LYS A 1 85 ? 7.362 -2.978 -20.740 1.00 91.31 85 LYS A CA 1
ATOM 696 C C . LYS A 1 85 ? 6.246 -3.999 -20.532 1.00 91.31 85 LYS A C 1
ATOM 698 O O . LYS A 1 85 ? 5.404 -3.790 -19.665 1.00 91.31 85 LYS A O 1
ATOM 703 N N . GLU A 1 86 ? 6.229 -5.095 -21.292 1.00 92.31 86 GLU A N 1
ATOM 704 C CA . GLU A 1 86 ? 5.210 -6.141 -21.143 1.00 92.31 86 GLU A CA 1
ATOM 705 C C . GLU A 1 86 ? 5.363 -6.854 -19.795 1.00 92.31 86 GLU A C 1
ATOM 707 O O . GLU A 1 86 ? 4.385 -7.067 -19.072 1.00 92.31 86 GLU A O 1
ATOM 712 N N . VAL A 1 87 ? 6.599 -7.185 -19.413 1.00 93.06 87 VAL A N 1
ATOM 713 C CA . VAL A 1 87 ? 6.866 -7.810 -18.116 1.00 93.06 87 VAL A CA 1
ATOM 714 C C . VAL A 1 87 ? 6.599 -6.850 -16.958 1.00 93.06 87 VAL A C 1
ATOM 716 O O . VAL A 1 87 ? 6.021 -7.272 -15.949 1.00 93.06 87 VAL A O 1
ATOM 719 N N . LEU A 1 88 ? 6.968 -5.575 -17.096 1.00 94.75 88 LEU A N 1
ATOM 720 C CA . LEU A 1 88 ? 6.680 -4.556 -16.087 1.00 94.75 88 LEU A CA 1
ATOM 721 C C . LEU A 1 88 ? 5.168 -4.345 -15.917 1.00 94.75 88 LEU A C 1
ATOM 723 O O . LEU A 1 88 ? 4.680 -4.440 -14.791 1.00 94.75 88 LEU A O 1
ATOM 727 N N . SER A 1 89 ? 4.411 -4.182 -17.009 1.00 93.69 89 SER A N 1
ATOM 728 C CA . SER A 1 89 ? 2.938 -4.077 -16.987 1.00 93.69 89 SER A CA 1
ATOM 729 C C . SER A 1 89 ? 2.303 -5.298 -16.316 1.00 93.69 89 SER A C 1
ATOM 731 O O . SER A 1 89 ? 1.466 -5.176 -15.421 1.00 93.69 89 SER A O 1
ATOM 733 N N . LYS A 1 90 ? 2.783 -6.510 -16.617 1.00 94.06 90 LYS A N 1
ATOM 734 C CA . LYS A 1 90 ? 2.325 -7.718 -15.920 1.00 94.06 90 LYS A CA 1
ATOM 735 C C . LYS A 1 90 ? 2.608 -7.674 -14.414 1.00 94.06 90 LYS A C 1
ATOM 737 O O . LYS A 1 90 ? 1.791 -8.145 -13.620 1.00 94.06 90 LYS A O 1
ATOM 742 N N . GLY A 1 91 ? 3.754 -7.137 -14.003 1.00 94.75 91 GLY A N 1
ATOM 743 C CA . GLY A 1 91 ? 4.082 -6.906 -12.597 1.00 94.75 91 GLY A CA 1
ATOM 744 C C . GLY A 1 91 ? 3.128 -5.911 -11.927 1.00 94.75 91 GLY A C 1
ATOM 745 O O . GLY A 1 91 ? 2.599 -6.210 -10.854 1.00 94.75 91 GLY A O 1
ATOM 746 N N . VAL A 1 92 ? 2.826 -4.797 -12.601 1.00 96.56 92 VAL A N 1
ATOM 747 C CA . VAL A 1 92 ? 1.831 -3.794 -12.180 1.00 96.56 92 VAL A CA 1
ATOM 748 C C . VAL A 1 92 ? 0.447 -4.434 -12.025 1.00 96.56 92 VAL A C 1
ATOM 750 O O . VAL A 1 92 ? -0.201 -4.263 -10.993 1.00 96.56 92 VAL A O 1
ATOM 753 N N . MET A 1 93 ? 0.008 -5.251 -12.987 1.00 95.38 93 MET A N 1
ATOM 754 C CA . MET A 1 93 ? -1.267 -5.976 -12.912 1.00 95.38 93 MET A CA 1
ATOM 755 C C . MET A 1 93 ? -1.331 -6.964 -11.755 1.00 95.38 93 MET A C 1
ATOM 757 O O . MET A 1 93 ? -2.307 -6.974 -11.004 1.00 95.38 93 MET A O 1
ATOM 761 N N . ASN A 1 94 ? -0.262 -7.726 -11.530 1.00 94.88 94 ASN A N 1
ATOM 762 C CA . ASN A 1 94 ? -0.186 -8.613 -10.374 1.00 94.88 94 ASN A CA 1
ATOM 763 C C . ASN A 1 94 ? -0.300 -7.832 -9.056 1.00 94.88 94 ASN A C 1
ATOM 765 O O . ASN A 1 94 ? -0.922 -8.320 -8.107 1.00 94.88 94 ASN A O 1
ATOM 769 N N . TYR A 1 95 ? 0.318 -6.655 -8.966 1.00 97.31 95 TYR A N 1
ATOM 770 C CA . TYR A 1 95 ? 0.196 -5.787 -7.800 1.00 97.31 95 TYR A CA 1
ATOM 771 C C . TYR A 1 95 ? -1.228 -5.237 -7.642 1.00 97.31 95 TYR A C 1
ATOM 773 O O . TYR A 1 95 ? -1.793 -5.314 -6.552 1.00 97.31 95 TYR A O 1
ATOM 781 N N . LYS A 1 96 ? -1.859 -4.781 -8.727 1.00 97.44 96 LYS A N 1
ATOM 782 C CA . LYS A 1 96 ? -3.250 -4.310 -8.713 1.00 97.44 96 LYS A CA 1
ATOM 783 C C . LYS A 1 96 ? -4.210 -5.365 -8.162 1.00 97.44 96 LYS A C 1
ATOM 785 O O . LYS A 1 96 ? -4.995 -5.076 -7.263 1.00 97.44 96 LYS A O 1
ATOM 790 N N . ASP A 1 97 ? -4.098 -6.607 -8.630 1.00 96.62 97 ASP A N 1
ATOM 791 C CA . ASP A 1 97 ? -4.906 -7.724 -8.123 1.00 96.62 97 ASP A CA 1
ATOM 792 C C . ASP A 1 97 ? -4.669 -7.966 -6.625 1.00 96.62 97 ASP A C 1
ATOM 794 O O . ASP A 1 97 ? -5.563 -8.384 -5.888 1.00 96.62 97 ASP A O 1
ATOM 798 N N . GLN A 1 98 ? -3.455 -7.689 -6.144 1.00 97.88 98 GLN A N 1
ATOM 799 C CA . GLN A 1 98 ? -3.137 -7.789 -4.728 1.00 97.88 98 GLN A CA 1
ATOM 800 C C . GLN A 1 98 ? -3.802 -6.688 -3.898 1.00 97.88 98 GLN A C 1
ATOM 802 O O . GLN A 1 98 ? -4.280 -6.978 -2.800 1.00 97.88 98 GLN A O 1
ATOM 807 N N . LEU A 1 99 ? -3.896 -5.465 -4.421 1.00 98.00 99 LEU A N 1
ATOM 808 C CA . LEU A 1 99 ? -4.655 -4.394 -3.775 1.00 98.00 99 LEU A CA 1
ATOM 809 C C . LEU A 1 99 ? -6.146 -4.718 -3.674 1.00 98.00 99 LEU A C 1
ATOM 811 O O . LEU A 1 99 ? -6.780 -4.341 -2.691 1.00 98.00 99 LEU A O 1
ATOM 815 N N . VAL A 1 100 ? -6.706 -5.455 -4.639 1.00 97.75 100 VAL A N 1
ATOM 816 C CA . VAL A 1 100 ? -8.091 -5.938 -4.534 1.00 97.75 100 VAL A CA 1
ATOM 817 C C . VAL A 1 100 ? -8.257 -6.832 -3.307 1.00 97.75 100 VAL A C 1
ATOM 819 O O . VAL A 1 100 ? -9.107 -6.556 -2.467 1.00 97.75 100 VAL A O 1
ATOM 822 N N . ASN A 1 101 ? -7.376 -7.820 -3.132 1.00 97.38 101 ASN A N 1
ATOM 823 C CA . ASN A 1 101 ? -7.426 -8.720 -1.975 1.00 97.38 101 ASN A CA 1
ATOM 824 C C . ASN A 1 101 ? -7.180 -8.001 -0.637 1.00 97.38 101 ASN A C 1
ATOM 826 O O . ASN A 1 101 ? -7.769 -8.375 0.383 1.00 97.38 101 ASN A O 1
ATOM 830 N N . LEU A 1 102 ? -6.294 -6.997 -0.623 1.00 98.06 102 LEU A N 1
ATOM 831 C CA . LEU A 1 102 ? -6.030 -6.180 0.563 1.00 98.06 102 LEU A CA 1
ATOM 832 C C . LEU A 1 102 ? -7.265 -5.363 0.952 1.00 98.06 102 LEU A C 1
ATOM 834 O O . LEU A 1 102 ? -7.661 -5.409 2.115 1.00 98.06 102 LEU A O 1
ATOM 838 N N . ALA A 1 103 ? -7.893 -4.689 -0.015 1.00 97.69 103 ALA A N 1
ATOM 839 C CA . ALA A 1 103 ? -9.133 -3.943 0.192 1.00 97.69 103 ALA A CA 1
ATOM 840 C C . ALA A 1 103 ? -10.252 -4.858 0.710 1.00 97.69 103 ALA A C 1
ATOM 842 O O . ALA A 1 103 ? -10.810 -4.590 1.767 1.00 97.69 103 ALA A O 1
ATOM 843 N N . ASP A 1 104 ? -10.488 -6.007 0.066 1.00 96.62 104 ASP A N 1
ATOM 844 C CA . ASP A 1 104 ? -11.504 -6.976 0.503 1.00 96.62 104 ASP A CA 1
ATOM 845 C C . ASP A 1 104 ? -11.247 -7.475 1.937 1.00 96.62 104 ASP A C 1
ATOM 847 O O . ASP A 1 104 ? -12.169 -7.763 2.705 1.00 96.62 104 ASP A O 1
ATOM 851 N N . SER A 1 105 ? -9.973 -7.611 2.317 1.00 96.31 105 SER A N 1
ATOM 852 C CA . SER A 1 105 ? -9.594 -8.040 3.663 1.00 96.31 105 SER A CA 1
ATOM 853 C C . SER A 1 105 ? -9.798 -6.933 4.695 1.00 96.31 105 SER A C 1
ATOM 855 O O . SER A 1 105 ? -10.293 -7.235 5.783 1.00 96.31 105 SER A O 1
ATOM 857 N N . LEU A 1 106 ? -9.468 -5.681 4.363 1.00 96.56 106 LEU A N 1
ATOM 858 C CA . LEU A 1 106 ? -9.773 -4.505 5.187 1.00 96.56 106 LEU A CA 1
ATOM 859 C C . LEU A 1 106 ? -11.281 -4.331 5.359 1.00 96.56 106 LEU A C 1
ATOM 861 O O . LEU A 1 106 ? -11.750 -4.114 6.471 1.00 96.56 106 LEU A O 1
ATOM 865 N N . ASP A 1 107 ? -12.046 -4.543 4.293 1.00 95.31 107 ASP A N 1
ATOM 866 C CA . ASP A 1 107 ? -13.501 -4.480 4.323 1.00 95.31 107 ASP A CA 1
ATOM 867 C C . ASP A 1 107 ? -14.120 -5.552 5.223 1.00 95.31 107 ASP A C 1
ATOM 869 O O . ASP A 1 107 ? -15.197 -5.351 5.788 1.00 95.31 107 ASP A O 1
ATOM 873 N N . SER A 1 108 ? -13.452 -6.697 5.359 1.00 94.62 108 SER A N 1
ATOM 874 C CA . SER A 1 108 ? -13.862 -7.771 6.263 1.00 94.62 108 SER A CA 1
ATOM 875 C C . SER A 1 108 ? -13.362 -7.602 7.699 1.00 94.62 108 SER A C 1
ATOM 877 O O . SER A 1 108 ? -13.717 -8.414 8.549 1.00 94.62 108 SER A O 1
ATOM 879 N N . LEU A 1 109 ? -12.524 -6.598 7.975 1.00 95.81 109 LEU A N 1
ATOM 880 C CA . LEU A 1 109 ? -11.941 -6.390 9.293 1.00 95.81 109 LEU A CA 1
ATOM 881 C C . LEU A 1 109 ? -13.014 -5.905 10.272 1.00 95.81 109 LEU A C 1
ATOM 883 O O . LEU A 1 109 ? -13.565 -4.815 10.130 1.00 95.81 109 LEU A O 1
ATOM 887 N N . SER A 1 110 ? -13.304 -6.718 11.284 1.00 87.62 110 SER A N 1
ATOM 888 C CA . SER A 1 110 ? -14.143 -6.334 12.412 1.00 87.62 110 SER A CA 1
ATOM 889 C C . SER A 1 110 ? -13.312 -5.657 13.502 1.00 87.62 110 SER A C 1
ATOM 891 O O . SER A 1 110 ? -12.177 -6.042 13.793 1.00 87.62 110 SER A O 1
ATOM 893 N N . GLY A 1 111 ? -13.902 -4.634 14.118 1.00 86.94 111 GLY A N 1
ATOM 894 C CA . GLY A 1 111 ? -13.257 -3.812 15.139 1.00 86.94 111 GLY A CA 1
ATOM 895 C C . GLY A 1 111 ? -12.971 -2.391 14.660 1.00 86.94 111 GLY A C 1
ATOM 896 O O . GLY A 1 111 ? -13.162 -2.055 13.495 1.00 86.94 111 GLY A O 1
ATOM 897 N N . THR A 1 112 ? -12.542 -1.556 15.599 1.00 85.50 112 THR A N 1
ATOM 898 C CA . THR A 1 112 ? -12.161 -0.157 15.376 1.00 85.50 112 THR A CA 1
ATOM 899 C C . THR A 1 112 ? -10.721 0.054 15.835 1.00 85.50 112 THR A C 1
ATOM 901 O O . THR A 1 112 ? -10.127 -0.814 16.485 1.00 85.50 112 THR A O 1
ATOM 904 N N . SER A 1 113 ? -10.153 1.223 15.545 1.00 85.06 113 SER A N 1
ATOM 905 C CA . SER A 1 113 ? -8.825 1.621 16.031 1.00 85.06 113 SER A CA 1
ATOM 906 C C . SER A 1 113 ? -8.686 1.711 17.557 1.00 85.06 113 SER A C 1
ATOM 908 O O . SER A 1 113 ? -7.569 1.877 18.047 1.00 85.06 113 SER A O 1
ATOM 910 N N . ASP A 1 114 ? -9.765 1.534 18.324 1.00 89.06 114 ASP A N 1
ATOM 911 C CA . ASP A 1 114 ? -9.696 1.388 19.781 1.00 89.06 114 ASP A CA 1
ATOM 912 C C . ASP A 1 114 ? -8.998 0.076 20.198 1.00 89.06 114 ASP A C 1
ATOM 914 O O . ASP A 1 114 ? -8.390 -0.002 21.270 1.00 89.06 114 ASP A O 1
ATOM 918 N N . ASP A 1 115 ? -9.033 -0.965 19.351 1.00 94.50 115 ASP A N 1
ATOM 919 C CA . ASP A 1 115 ? -8.218 -2.167 19.549 1.00 94.50 115 ASP A CA 1
ATOM 920 C C . ASP A 1 115 ? -6.767 -1.877 19.145 1.00 94.50 115 ASP A C 1
ATOM 922 O O . ASP A 1 115 ? -6.455 -1.569 17.993 1.00 94.50 115 ASP A O 1
ATOM 926 N N . LYS A 1 116 ? -5.841 -2.049 20.093 1.00 95.31 116 LYS A N 1
ATOM 927 C CA . LYS A 1 116 ? -4.405 -1.822 19.884 1.00 95.31 116 LYS A CA 1
ATOM 928 C C . LYS A 1 116 ? -3.835 -2.596 18.686 1.00 95.31 116 LYS A C 1
ATOM 930 O O . LYS A 1 116 ? -2.940 -2.090 18.013 1.00 95.31 116 LYS A O 1
ATOM 935 N N . ASN A 1 117 ? -4.309 -3.814 18.427 1.00 95.31 117 ASN A N 1
ATOM 936 C CA . ASN A 1 117 ? -3.841 -4.628 17.305 1.00 95.31 117 ASN A CA 1
ATOM 937 C C . ASN A 1 117 ? -4.373 -4.103 15.970 1.00 95.31 117 ASN A C 1
ATOM 939 O O . ASN A 1 117 ? -3.629 -4.107 14.992 1.00 95.31 117 ASN A O 1
ATOM 943 N N . VAL A 1 118 ? -5.627 -3.640 15.936 1.00 96.31 118 VAL A N 1
ATOM 944 C CA . VAL A 1 118 ? -6.212 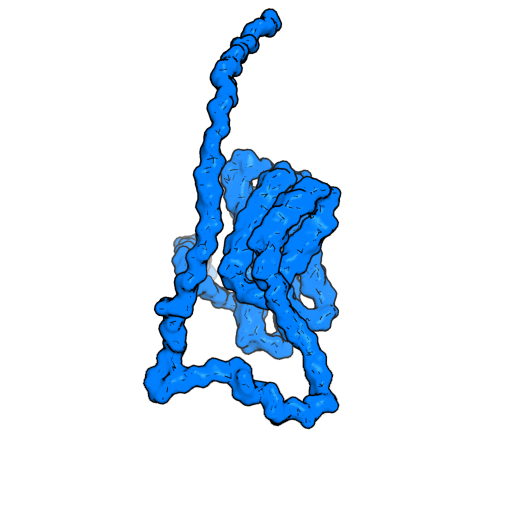-2.994 14.752 1.00 96.31 118 VAL A CA 1
ATOM 945 C C . VAL A 1 118 ? -5.487 -1.682 14.486 1.00 96.31 118 VAL A C 1
ATOM 947 O O . VAL A 1 118 ? -4.994 -1.479 13.386 1.00 96.31 118 VAL A O 1
ATOM 950 N N . SER A 1 119 ? -5.293 -0.844 15.504 1.00 96.50 119 SER A N 1
ATOM 951 C CA . SER A 1 119 ? -4.559 0.414 15.360 1.00 96.50 119 SER A CA 1
ATOM 952 C C . SER A 1 119 ? -3.124 0.208 14.860 1.00 96.50 119 SER A C 1
ATOM 954 O O . SER A 1 119 ? -2.691 0.886 13.934 1.00 96.50 119 SER A O 1
ATOM 956 N N . ALA A 1 120 ? -2.389 -0.772 15.396 1.00 96.81 120 ALA A N 1
ATOM 957 C CA . ALA A 1 120 ? -1.040 -1.089 14.916 1.00 96.81 120 ALA A CA 1
ATOM 958 C C . ALA A 1 120 ? -1.026 -1.684 13.493 1.00 96.81 120 ALA A C 1
ATOM 960 O O . ALA A 1 120 ? -0.038 -1.561 12.768 1.00 96.81 120 ALA A O 1
ATOM 961 N N . LEU A 1 121 ? -2.097 -2.365 13.086 1.00 96.81 121 LEU A N 1
ATOM 962 C CA . LEU A 1 121 ? -2.262 -2.842 11.718 1.00 96.81 121 LEU A CA 1
ATOM 963 C C . LEU A 1 121 ? -2.529 -1.673 10.761 1.00 96.81 121 LEU A C 1
ATOM 965 O O . LEU A 1 121 ? -1.855 -1.592 9.740 1.00 96.81 121 LEU A O 1
ATOM 969 N N . LEU A 1 122 ? -3.434 -0.756 11.112 1.00 97.44 122 LEU A N 1
ATOM 970 C CA . LEU A 1 122 ? -3.736 0.433 10.311 1.00 97.44 122 LEU A CA 1
ATOM 971 C C . LEU A 1 122 ? -2.505 1.324 10.125 1.00 97.44 122 LEU A C 1
ATOM 973 O O . LEU A 1 122 ? -2.283 1.802 9.019 1.00 97.44 122 LEU A O 1
ATOM 977 N N . ASP A 1 123 ? -1.662 1.474 11.157 1.00 97.38 123 ASP A N 1
ATOM 978 C CA . ASP A 1 123 ? -0.368 2.178 11.066 1.00 97.38 123 ASP A CA 1
ATOM 979 C C . ASP A 1 123 ? 0.459 1.643 9.892 1.00 97.38 123 ASP A C 1
ATOM 981 O O . ASP A 1 123 ? 0.962 2.405 9.071 1.00 97.38 123 ASP A O 1
ATOM 985 N N . ARG A 1 124 ? 0.567 0.314 9.796 1.00 97.69 124 ARG A N 1
ATOM 986 C CA . ARG A 1 124 ? 1.361 -0.352 8.760 1.00 97.69 124 ARG A CA 1
ATOM 987 C C . ARG A 1 124 ? 0.693 -0.308 7.393 1.00 97.69 124 ARG A C 1
ATOM 989 O O . ARG A 1 124 ? 1.395 -0.218 6.395 1.00 97.69 124 ARG A O 1
ATOM 996 N N . VAL A 1 125 ? -0.637 -0.378 7.338 1.00 97.62 125 VAL A N 1
ATOM 997 C CA . VAL A 1 125 ? -1.385 -0.246 6.080 1.00 97.62 125 VAL A CA 1
ATOM 998 C C . VAL A 1 125 ? -1.180 1.148 5.492 1.00 97.62 125 VAL A C 1
ATOM 1000 O O . VAL A 1 125 ? -0.834 1.251 4.318 1.00 97.62 125 VAL A O 1
ATOM 1003 N N . VAL A 1 126 ? -1.337 2.205 6.293 1.00 96.56 126 VAL A N 1
ATOM 1004 C CA . VAL A 1 126 ? -1.152 3.593 5.840 1.00 96.56 126 VAL A CA 1
ATOM 1005 C C . VAL A 1 126 ? 0.299 3.859 5.434 1.00 96.56 126 VAL A C 1
ATOM 1007 O O . VAL A 1 126 ? 0.539 4.397 4.358 1.00 96.56 126 VAL A O 1
ATOM 1010 N N . ASP A 1 127 ? 1.273 3.413 6.231 1.00 95.81 127 ASP A N 1
ATOM 1011 C CA . ASP A 1 127 ? 2.689 3.532 5.862 1.00 95.81 127 ASP A CA 1
ATOM 1012 C C . ASP A 1 127 ? 3.011 2.829 4.534 1.00 95.81 127 ASP A C 1
ATOM 1014 O O . ASP A 1 127 ? 3.558 3.435 3.612 1.00 95.81 127 ASP A O 1
ATOM 1018 N N . ALA A 1 128 ? 2.627 1.558 4.397 1.00 96.44 128 ALA A N 1
ATOM 1019 C CA . ALA A 1 128 ? 2.929 0.792 3.196 1.00 96.44 128 ALA A CA 1
ATOM 1020 C C . ALA A 1 128 ? 2.222 1.347 1.954 1.00 96.44 128 ALA A C 1
ATOM 1022 O O . ALA A 1 128 ? 2.817 1.392 0.884 1.00 96.44 128 ALA A O 1
ATOM 1023 N N . THR A 1 129 ? 0.967 1.786 2.073 1.00 95.62 129 THR A N 1
ATOM 1024 C CA . THR A 1 129 ? 0.225 2.374 0.944 1.00 95.62 129 THR A CA 1
ATOM 1025 C C . THR A 1 129 ? 0.851 3.680 0.467 1.00 95.62 129 THR A C 1
ATOM 1027 O O . THR A 1 129 ? 0.986 3.853 -0.743 1.00 95.62 129 THR A O 1
ATOM 1030 N N . ILE A 1 130 ? 1.334 4.539 1.374 1.00 92.44 130 ILE A N 1
ATOM 1031 C CA . ILE A 1 130 ? 2.128 5.721 1.004 1.00 92.44 130 ILE A CA 1
ATOM 1032 C C . ILE A 1 130 ? 3.407 5.303 0.276 1.00 92.44 130 ILE A C 1
ATOM 1034 O O . ILE A 1 130 ? 3.639 5.768 -0.839 1.00 92.44 130 ILE A O 1
ATOM 1038 N N . ARG A 1 131 ? 4.209 4.392 0.849 1.00 93.19 131 ARG A N 1
ATOM 1039 C CA . ARG A 1 131 ? 5.449 3.905 0.210 1.00 93.19 131 ARG A CA 1
ATOM 1040 C C . ARG A 1 131 ? 5.199 3.362 -1.190 1.00 93.19 131 ARG A C 1
ATOM 1042 O O . ARG A 1 131 ? 5.939 3.674 -2.119 1.00 93.19 131 ARG A O 1
ATOM 1049 N N . HIS A 1 132 ? 4.147 2.567 -1.351 1.00 95.50 132 HIS A N 1
ATOM 1050 C CA . HIS A 1 132 ? 3.791 2.004 -2.644 1.00 95.50 132 HIS A CA 1
ATOM 1051 C C . HIS A 1 132 ? 3.356 3.084 -3.636 1.00 95.50 132 HIS A C 1
ATOM 1053 O O . HIS A 1 132 ? 3.795 3.042 -4.780 1.00 95.50 132 HIS A O 1
ATOM 1059 N N . ASN A 1 133 ? 2.551 4.066 -3.219 1.00 92.69 133 ASN A N 1
ATOM 1060 C CA . ASN A 1 133 ? 2.132 5.159 -4.101 1.00 92.69 133 ASN A CA 1
ATOM 1061 C C . ASN A 1 133 ? 3.348 5.927 -4.644 1.00 92.69 133 ASN A C 1
ATOM 1063 O O . ASN A 1 133 ? 3.458 6.155 -5.845 1.00 92.69 133 ASN A O 1
ATOM 1067 N N . LEU A 1 134 ? 4.319 6.224 -3.776 1.00 89.75 134 LEU A N 1
ATOM 1068 C CA . LEU A 1 134 ? 5.566 6.886 -4.171 1.00 89.75 134 LEU A CA 1
ATOM 1069 C C . LEU A 1 134 ? 6.375 6.067 -5.167 1.00 89.75 134 LEU A C 1
ATOM 1071 O O . LEU A 1 134 ? 6.809 6.605 -6.185 1.00 89.75 134 LEU A O 1
ATOM 1075 N N . PHE A 1 135 ? 6.516 4.765 -4.913 1.00 92.50 135 PHE A N 1
ATOM 1076 C CA . PHE A 1 135 ? 7.152 3.856 -5.857 1.00 92.50 135 PHE A CA 1
ATOM 1077 C C . PHE A 1 135 ? 6.465 3.902 -7.232 1.00 92.50 135 PHE A C 1
ATOM 1079 O O . PHE A 1 135 ? 7.141 4.028 -8.250 1.00 92.50 135 PHE A O 1
ATOM 1086 N N . PHE A 1 136 ? 5.129 3.864 -7.281 1.00 92.75 136 PHE A N 1
ATOM 1087 C CA . PHE A 1 136 ? 4.394 3.890 -8.548 1.00 92.75 136 PHE A CA 1
ATOM 1088 C C . PHE A 1 136 ? 4.479 5.228 -9.282 1.00 92.75 136 PHE A C 1
ATOM 1090 O O . PHE A 1 136 ? 4.444 5.231 -10.508 1.00 92.75 136 PHE A O 1
ATOM 1097 N N . ILE A 1 137 ? 4.653 6.343 -8.577 1.00 87.81 137 ILE A N 1
ATOM 1098 C CA . ILE A 1 137 ? 4.894 7.647 -9.209 1.00 87.81 137 ILE A CA 1
ATOM 1099 C C . ILE A 1 137 ? 6.292 7.714 -9.819 1.00 87.81 137 ILE A C 1
ATOM 1101 O O . ILE A 1 137 ? 6.451 8.220 -10.931 1.00 87.81 137 ILE A O 1
ATOM 1105 N N . GLY A 1 138 ? 7.299 7.171 -9.126 1.00 87.88 138 GLY A N 1
ATOM 1106 C CA . GLY A 1 138 ? 8.634 6.985 -9.698 1.00 87.88 138 GLY A CA 1
ATOM 1107 C C . GLY A 1 138 ? 8.566 6.134 -10.967 1.00 87.88 138 GLY A C 1
ATOM 1108 O O . GLY A 1 138 ? 8.988 6.575 -12.038 1.00 87.88 138 GLY A O 1
ATOM 1109 N N . LEU A 1 139 ? 7.909 4.975 -10.867 1.00 91.06 139 LEU A N 1
ATOM 1110 C CA . LEU A 1 139 ? 7.713 4.037 -11.970 1.00 91.06 139 LEU A CA 1
ATOM 1111 C C . LEU A 1 139 ? 6.988 4.668 -13.174 1.00 91.06 139 LEU A C 1
ATOM 1113 O O . LEU A 1 139 ? 7.390 4.444 -14.317 1.00 91.06 139 LEU A O 1
ATOM 1117 N N . GLU A 1 140 ? 5.944 5.465 -12.930 1.00 88.81 140 GLU A N 1
ATOM 1118 C CA . GLU A 1 140 ? 5.202 6.210 -13.956 1.00 88.81 140 GLU A CA 1
ATOM 1119 C C . GLU A 1 140 ? 6.115 7.190 -14.697 1.00 88.81 140 GLU A C 1
ATOM 1121 O O . GLU A 1 140 ? 6.146 7.198 -15.930 1.00 88.81 140 GLU A O 1
ATOM 1126 N N . SER A 1 141 ? 6.905 7.965 -13.945 1.00 85.00 141 SER A N 1
ATOM 1127 C CA . SER A 1 141 ? 7.800 8.973 -14.515 1.00 85.00 141 SER A CA 1
ATOM 1128 C C . SER A 1 141 ? 8.934 8.382 -15.357 1.00 85.00 141 SER A C 1
ATOM 1130 O O . SER A 1 141 ? 9.356 9.012 -16.325 1.00 85.00 141 SER A O 1
ATOM 1132 N N . GLU A 1 142 ? 9.397 7.173 -15.031 1.00 86.25 142 GLU A N 1
ATOM 1133 C CA . GLU A 1 142 ? 10.542 6.545 -15.697 1.00 86.25 142 GLU A CA 1
ATOM 1134 C C . GLU A 1 142 ? 10.158 5.658 -16.894 1.00 86.25 142 GLU A C 1
ATOM 1136 O O . GLU A 1 142 ? 10.837 5.694 -17.921 1.00 86.25 142 GLU A O 1
ATOM 1141 N N . TYR A 1 143 ? 9.079 4.869 -16.803 1.00 86.81 143 TYR A N 1
ATOM 1142 C CA . TYR A 1 143 ? 8.831 3.778 -17.766 1.00 86.81 143 TYR A CA 1
ATOM 1143 C C . TYR A 1 143 ? 7.523 3.913 -18.567 1.00 86.81 143 TYR A C 1
ATOM 1145 O O . TYR A 1 143 ? 7.396 3.338 -19.662 1.00 86.81 143 TYR A O 1
ATOM 1153 N N . PHE A 1 144 ? 6.555 4.683 -18.064 1.00 81.56 144 PHE A N 1
ATOM 1154 C CA . PHE A 1 144 ? 5.146 4.570 -18.451 1.00 81.56 144 PHE A CA 1
ATOM 1155 C C . PHE A 1 144 ? 4.452 5.927 -18.631 1.00 81.56 144 PHE A C 1
ATOM 1157 O O . PHE A 1 144 ? 3.416 6.191 -18.024 1.00 81.56 144 PHE A O 1
ATOM 1164 N N . SER A 1 145 ? 4.989 6.786 -19.503 1.00 76.38 145 SER A N 1
ATOM 1165 C CA . SER A 1 145 ? 4.324 8.047 -19.854 1.00 76.38 145 SER A CA 1
ATOM 1166 C C . SER A 1 145 ? 2.885 7.794 -20.342 1.00 76.38 145 SER A C 1
ATOM 1168 O O . SER A 1 145 ? 2.698 7.275 -21.442 1.00 76.38 145 SER A O 1
ATOM 1170 N N . ASP A 1 146 ? 1.900 8.180 -19.523 1.00 74.31 146 ASP A N 1
ATOM 1171 C CA . ASP A 1 146 ? 0.448 8.077 -19.771 1.00 74.31 146 ASP A CA 1
ATOM 1172 C C . ASP A 1 146 ? -0.133 6.642 -19.792 1.00 74.31 146 ASP A C 1
ATOM 1174 O O . ASP A 1 146 ? -0.969 6.292 -20.631 1.00 74.31 146 ASP A O 1
ATOM 1178 N N . ASP A 1 147 ? 0.305 5.777 -18.867 1.00 82.56 147 ASP A N 1
ATOM 1179 C CA . ASP A 1 147 ? -0.254 4.425 -18.725 1.00 82.56 147 ASP A CA 1
ATOM 1180 C C . ASP A 1 147 ? -1.480 4.376 -17.787 1.00 82.56 147 ASP A C 1
ATOM 1182 O O . ASP A 1 147 ? -1.397 4.566 -16.567 1.00 82.56 147 ASP A O 1
ATOM 1186 N N . ASN A 1 148 ? -2.640 4.043 -18.364 1.00 88.19 148 ASN A N 1
ATOM 1187 C CA . ASN A 1 148 ? -3.902 3.859 -17.640 1.00 88.19 148 ASN A CA 1
ATOM 1188 C C . ASN A 1 148 ? -3.822 2.791 -16.532 1.00 88.19 148 ASN A C 1
ATOM 1190 O O . ASN A 1 148 ? -4.589 2.849 -15.567 1.00 88.19 148 ASN A O 1
ATOM 1194 N N . GLU A 1 149 ? -2.931 1.803 -16.646 1.00 89.38 149 GLU A N 1
ATOM 1195 C CA . GLU A 1 149 ? -2.761 0.760 -15.637 1.00 89.38 149 GLU A CA 1
ATOM 1196 C C . GLU A 1 149 ? -2.194 1.326 -14.337 1.00 89.38 149 GLU A C 1
ATOM 1198 O O . GLU A 1 149 ? -2.727 1.024 -13.266 1.00 89.38 149 GLU A O 1
ATOM 1203 N N . LEU A 1 150 ? -1.179 2.190 -14.416 1.00 92.06 150 LEU A N 1
ATOM 1204 C CA . LEU A 1 150 ? -0.583 2.833 -13.243 1.00 92.06 150 LEU A CA 1
ATOM 1205 C C . LEU A 1 150 ? -1.554 3.783 -12.565 1.00 92.06 150 LEU A C 1
ATOM 1207 O O . LEU A 1 150 ? -1.701 3.742 -11.342 1.00 92.06 150 LEU A O 1
ATOM 1211 N N . LYS A 1 151 ? -2.294 4.557 -13.361 1.00 90.94 151 LYS A N 1
ATOM 1212 C CA . LYS A 1 151 ? -3.377 5.386 -12.841 1.00 90.94 151 LYS A CA 1
ATOM 1213 C C . LYS A 1 151 ? -4.400 4.546 -12.072 1.00 90.94 151 LYS A C 1
ATOM 1215 O O . LYS A 1 151 ? -4.742 4.892 -10.946 1.00 90.94 151 LYS A O 1
ATOM 1220 N N . SER A 1 152 ? -4.812 3.397 -12.618 1.00 93.31 152 SER A N 1
ATOM 1221 C CA . SER A 1 152 ? -5.758 2.498 -11.937 1.00 93.31 152 SER A CA 1
ATOM 1222 C C . SER A 1 152 ? -5.206 1.903 -10.634 1.00 93.31 152 SER A C 1
ATOM 1224 O O . SER A 1 152 ? -5.962 1.648 -9.698 1.00 93.31 152 SER A O 1
ATOM 1226 N N . VAL A 1 153 ? -3.889 1.682 -10.550 1.00 96.00 153 VAL A N 1
ATOM 1227 C CA . VAL A 1 153 ? -3.232 1.244 -9.311 1.00 96.00 153 VAL A CA 1
ATOM 1228 C C . VAL A 1 153 ? -3.262 2.355 -8.269 1.00 96.00 153 VAL A C 1
ATOM 1230 O O . VAL A 1 153 ? -3.632 2.090 -7.128 1.00 96.00 153 VAL A O 1
ATOM 1233 N N . ARG A 1 154 ? -2.923 3.589 -8.657 1.00 92.94 154 ARG A N 1
ATOM 1234 C CA . ARG A 1 154 ? -2.950 4.754 -7.762 1.00 92.94 154 ARG A CA 1
ATOM 1235 C C . ARG A 1 154 ? -4.354 5.034 -7.239 1.00 92.94 154 ARG A C 1
ATOM 1237 O O . ARG A 1 154 ? -4.533 5.139 -6.032 1.00 92.94 154 ARG A O 1
ATOM 1244 N N . GLU A 1 155 ? -5.356 5.023 -8.117 1.00 92.38 155 GLU A N 1
ATOM 1245 C CA . GLU A 1 155 ? -6.767 5.141 -7.728 1.00 92.38 155 GLU A CA 1
ATOM 1246 C C . GLU A 1 155 ? -7.154 4.074 -6.694 1.00 92.38 155 GLU A C 1
ATOM 1248 O O . GLU A 1 155 ? -7.784 4.384 -5.689 1.00 92.38 155 GLU A O 1
ATOM 1253 N N . ARG A 1 156 ? -6.697 2.827 -6.866 1.00 95.75 156 ARG A N 1
ATOM 1254 C CA . ARG A 1 156 ? -6.978 1.760 -5.897 1.00 95.75 156 ARG A CA 1
ATOM 1255 C C . ARG A 1 156 ? -6.262 1.952 -4.556 1.00 95.75 156 ARG A C 1
ATOM 1257 O O . ARG A 1 156 ? -6.792 1.531 -3.528 1.00 95.75 156 ARG A O 1
ATOM 1264 N N . ILE A 1 157 ? -5.059 2.527 -4.550 1.00 95.31 157 ILE A N 1
ATOM 1265 C CA . ILE A 1 157 ? -4.363 2.890 -3.307 1.00 95.31 157 ILE A CA 1
ATOM 1266 C C . ILE A 1 157 ? -5.158 3.969 -2.568 1.00 95.31 157 ILE A C 1
ATOM 1268 O O . ILE A 1 157 ? -5.379 3.835 -1.363 1.00 95.31 157 ILE A O 1
ATOM 1272 N N . ASP A 1 158 ? -5.625 4.987 -3.290 1.00 91.38 158 ASP A N 1
ATOM 1273 C CA . ASP A 1 158 ? -6.444 6.057 -2.726 1.00 91.38 158 ASP A CA 1
ATOM 1274 C C . ASP A 1 158 ? -7.752 5.503 -2.149 1.00 91.38 158 ASP A C 1
ATOM 1276 O O . ASP A 1 158 ? -8.092 5.819 -1.012 1.00 91.38 158 ASP A O 1
ATOM 1280 N N . ASP A 1 159 ? -8.436 4.605 -2.867 1.00 93.69 159 ASP A N 1
ATOM 1281 C CA . ASP A 1 159 ? -9.647 3.932 -2.376 1.00 93.69 159 ASP A CA 1
ATOM 1282 C C . ASP A 1 159 ? -9.393 3.213 -1.041 1.00 93.69 159 ASP A C 1
ATOM 1284 O O . ASP A 1 159 ? -10.186 3.313 -0.103 1.00 93.69 159 ASP A O 1
ATOM 1288 N N . ILE A 1 160 ? -8.266 2.499 -0.926 1.00 95.75 160 ILE A N 1
ATOM 1289 C CA . ILE A 1 160 ? -7.885 1.816 0.317 1.00 95.75 160 ILE A CA 1
ATOM 1290 C C . ILE A 1 160 ? -7.677 2.834 1.440 1.00 95.75 160 ILE A C 1
ATOM 1292 O O . ILE A 1 160 ? -8.193 2.633 2.539 1.00 95.75 160 ILE A O 1
ATOM 1296 N N . LEU A 1 161 ? -6.951 3.922 1.179 1.00 94.19 161 LEU A N 1
ATOM 1297 C CA . LEU A 1 161 ? -6.697 4.967 2.169 1.00 94.19 161 LEU A CA 1
ATOM 1298 C C . LEU A 1 161 ? -7.989 5.645 2.633 1.00 94.19 161 LEU A C 1
ATOM 1300 O O . LEU A 1 161 ? -8.164 5.842 3.833 1.00 94.19 161 LEU A O 1
ATOM 1304 N N . LEU A 1 162 ? -8.905 5.944 1.712 1.00 91.56 162 LEU A N 1
ATOM 1305 C CA . LEU A 1 162 ? -10.185 6.590 2.011 1.00 91.56 162 LEU A CA 1
ATOM 1306 C C . LEU A 1 162 ? -11.154 5.655 2.750 1.00 91.56 162 LEU A C 1
ATOM 1308 O O . LEU A 1 162 ? -11.908 6.111 3.606 1.00 91.56 162 LEU A O 1
ATOM 1312 N N . SER A 1 163 ? -11.076 4.341 2.518 1.00 94.06 163 SER A N 1
ATOM 1313 C CA . SER A 1 163 ? -11.925 3.366 3.220 1.00 94.06 163 SER A CA 1
ATOM 1314 C C . SER A 1 163 ? -11.648 3.263 4.731 1.00 94.06 163 SER A C 1
ATOM 1316 O O . SER A 1 163 ? -12.522 2.862 5.505 1.00 94.06 163 SER A O 1
ATOM 1318 N N . ILE A 1 164 ? -10.437 3.626 5.176 1.00 94.62 164 ILE A N 1
ATOM 1319 C CA . ILE A 1 164 ? -10.021 3.538 6.584 1.00 94.62 164 ILE A CA 1
ATOM 1320 C C . ILE A 1 164 ? -10.834 4.492 7.478 1.00 94.62 164 ILE A C 1
ATOM 1322 O O . ILE A 1 164 ? -11.494 3.994 8.397 1.00 94.62 164 ILE A O 1
ATOM 1326 N N . PRO A 1 165 ? -10.848 5.821 7.248 1.00 92.69 165 PRO A N 1
ATOM 1327 C CA . PRO A 1 165 ? -11.634 6.745 8.065 1.00 92.69 165 PRO A CA 1
ATOM 1328 C C . PRO A 1 165 ? -13.151 6.573 7.892 1.00 92.69 165 PRO A C 1
ATOM 1330 O O . PRO A 1 165 ? -13.920 6.960 8.769 1.00 92.69 165 PRO A O 1
ATOM 1333 N N . GLU A 1 166 ? -13.610 5.977 6.789 1.00 90.94 166 GLU A N 1
ATOM 1334 C CA . GLU A 1 166 ? -15.034 5.691 6.589 1.00 90.94 166 GLU A CA 1
ATOM 1335 C C . GLU A 1 166 ? -15.560 4.604 7.536 1.00 90.94 166 GLU A C 1
ATOM 1337 O O . GLU A 1 166 ? -16.753 4.574 7.851 1.00 90.94 166 GLU A O 1
ATOM 1342 N N . ARG A 1 167 ? -14.694 3.678 7.968 1.00 92.31 167 ARG A N 1
ATOM 1343 C CA . ARG A 1 167 ? -15.145 2.414 8.571 1.00 92.31 167 ARG A CA 1
ATOM 1344 C C . ARG A 1 167 ? -14.405 1.990 9.829 1.00 92.31 167 ARG A C 1
ATOM 1346 O O . ARG A 1 167 ? -15.012 1.356 10.690 1.00 92.31 167 ARG A O 1
ATOM 1353 N N . LEU A 1 168 ? -13.109 2.264 9.912 1.00 95.06 168 LEU A N 1
ATOM 1354 C CA . LEU A 1 168 ? -12.213 1.631 10.881 1.00 95.06 168 LEU A CA 1
ATOM 1355 C C . LEU A 1 168 ? -11.749 2.598 11.973 1.00 95.06 168 LEU A C 1
ATOM 1357 O O . LEU A 1 168 ? -11.437 2.150 13.080 1.00 95.06 168 LEU A O 1
ATOM 1361 N N . GLU A 1 169 ? -11.727 3.906 11.708 1.00 94.75 169 GLU A N 1
ATOM 1362 C CA . GLU A 1 169 ? -11.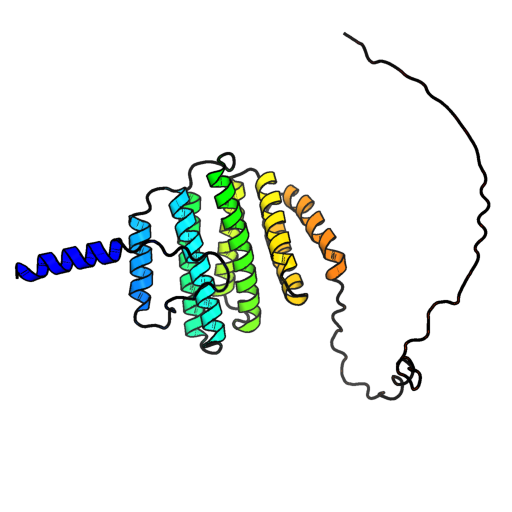356 4.910 12.708 1.00 94.75 169 GLU A CA 1
ATOM 1363 C C . GLU A 1 169 ? -11.939 6.305 12.441 1.00 94.75 169 GLU A C 1
ATOM 1365 O O . GLU A 1 169 ? -12.300 6.608 11.310 1.00 94.75 169 GLU A O 1
ATOM 1370 N N . PRO A 1 170 ? -12.032 7.185 13.458 1.00 93.00 170 PRO A N 1
ATOM 1371 C CA . PRO A 1 170 ? -12.405 8.580 13.245 1.00 93.00 170 PRO A CA 1
ATOM 1372 C C . PRO A 1 170 ? -11.384 9.319 12.373 1.00 93.00 170 PRO A C 1
ATOM 1374 O O . PRO A 1 170 ? -10.178 9.091 12.495 1.00 93.00 170 PRO A O 1
ATOM 1377 N N . MET A 1 171 ? -11.862 10.293 11.592 1.00 87.44 171 MET A N 1
ATOM 1378 C CA . MET A 1 171 ? -11.024 11.086 10.685 1.00 87.44 171 MET A CA 1
ATOM 1379 C C . MET A 1 171 ? -9.800 11.708 11.372 1.00 87.44 171 MET A C 1
ATOM 1381 O O . MET A 1 171 ? -8.711 11.675 10.822 1.00 87.44 171 MET A O 1
ATOM 1385 N N . SER A 1 172 ? -9.926 12.202 12.607 1.00 87.81 172 SER A N 1
ATOM 1386 C CA . SER A 1 172 ? -8.798 12.791 13.346 1.00 87.81 172 SER A CA 1
ATOM 1387 C C . SER A 1 172 ? -7.671 11.796 13.654 1.00 87.81 172 SER A C 1
ATOM 1389 O O . SER A 1 172 ? -6.495 12.156 13.592 1.00 87.81 172 SER A O 1
ATOM 1391 N N . ALA A 1 173 ? -8.008 10.540 13.968 1.00 92.06 173 ALA A N 1
ATOM 1392 C CA . ALA A 1 173 ? -7.019 9.489 14.199 1.00 92.06 173 ALA A CA 1
ATOM 1393 C C . ALA A 1 173 ? -6.321 9.104 12.888 1.00 92.06 173 ALA A C 1
ATOM 1395 O O . ALA A 1 173 ? -5.095 8.975 12.859 1.00 92.06 173 ALA A O 1
ATOM 1396 N N . PHE A 1 174 ? -7.096 9.002 11.805 1.00 92.31 174 PHE A N 1
ATOM 1397 C CA . PHE A 1 174 ? -6.570 8.756 10.468 1.00 92.31 174 PHE A CA 1
ATOM 1398 C C . PHE A 1 174 ? -5.645 9.884 9.995 1.00 92.31 174 PHE A C 1
ATOM 1400 O O . PHE A 1 174 ? -4.527 9.599 9.579 1.00 92.31 174 PHE A O 1
ATOM 1407 N N . SER A 1 175 ? -6.039 11.156 10.130 1.00 87.75 175 SER A N 1
ATOM 1408 C CA . SER A 1 175 ? -5.207 12.314 9.772 1.00 87.75 175 SER A CA 1
ATOM 1409 C C . SER A 1 175 ? -3.855 12.285 10.477 1.00 87.75 175 SER A C 1
ATOM 1411 O O . SER A 1 175 ? -2.821 12.464 9.838 1.00 87.75 175 SER A O 1
ATOM 1413 N N . PHE A 1 176 ? -3.839 12.006 11.786 1.00 90.12 176 PHE A N 1
ATOM 1414 C CA . PHE A 1 176 ? -2.595 11.889 12.548 1.00 90.12 176 PHE A CA 1
ATOM 1415 C C . PHE A 1 176 ? -1.716 10.740 12.038 1.00 90.12 176 PHE A C 1
ATOM 1417 O O . PHE A 1 176 ? -0.500 10.883 11.899 1.00 90.12 176 PHE A O 1
ATOM 1424 N N . ARG A 1 177 ? -2.326 9.591 11.736 1.00 93.88 177 ARG A N 1
ATOM 1425 C CA . ARG A 1 177 ? -1.632 8.416 11.199 1.00 93.88 177 ARG A CA 1
ATOM 1426 C C . ARG A 1 177 ? -1.045 8.688 9.817 1.00 93.88 177 ARG A C 1
ATOM 1428 O O . ARG A 1 177 ? 0.120 8.376 9.582 1.00 93.88 177 ARG A O 1
ATOM 1435 N N . LEU A 1 178 ? -1.835 9.301 8.941 1.00 90.62 178 LEU A N 1
ATOM 1436 C CA . LEU A 1 178 ? -1.426 9.719 7.609 1.00 90.62 178 LEU A CA 1
ATOM 1437 C C . LEU A 1 178 ? -0.271 10.715 7.709 1.00 90.62 178 LEU A C 1
ATOM 1439 O O . LEU A 1 178 ? 0.774 10.479 7.121 1.00 90.62 178 LEU A O 1
ATOM 1443 N N . GLN A 1 179 ? -0.395 11.756 8.535 1.00 86.31 179 GLN A N 1
ATOM 1444 C CA . GLN A 1 179 ? 0.673 12.723 8.795 1.00 86.31 179 GLN A CA 1
ATOM 1445 C C . GLN A 1 179 ? 1.965 12.048 9.254 1.00 86.31 179 GLN A C 1
ATOM 1447 O O . GLN A 1 179 ? 3.035 12.331 8.721 1.00 86.31 179 GLN A O 1
ATOM 1452 N N . LYS A 1 180 ? 1.872 11.152 10.239 1.00 91.88 180 LYS A N 1
ATOM 1453 C CA . LYS A 1 180 ? 3.020 10.413 10.765 1.00 91.88 180 LYS A CA 1
ATOM 1454 C C . LYS A 1 180 ? 3.705 9.598 9.668 1.00 91.88 180 LYS A C 1
ATOM 1456 O O . LYS A 1 180 ? 4.919 9.697 9.526 1.00 91.88 180 LYS A O 1
ATOM 1461 N N . ALA A 1 181 ? 2.942 8.828 8.895 1.00 91.12 181 ALA A N 1
ATOM 1462 C CA . ALA A 1 181 ? 3.478 8.036 7.793 1.00 91.12 181 ALA A CA 1
ATOM 1463 C C . ALA A 1 181 ? 4.088 8.928 6.701 1.00 91.12 181 ALA A C 1
ATOM 1465 O O . ALA A 1 181 ? 5.159 8.629 6.180 1.00 91.12 181 ALA A O 1
ATOM 1466 N N . LEU A 1 182 ? 3.456 10.062 6.395 1.00 86.94 182 LEU A N 1
ATOM 1467 C CA . LEU A 1 182 ? 3.978 11.020 5.432 1.00 86.94 182 LEU A CA 1
ATOM 1468 C C . LEU A 1 182 ? 5.326 11.603 5.886 1.00 86.94 182 LEU A C 1
ATOM 1470 O O . LEU A 1 182 ? 6.290 11.578 5.126 1.00 86.94 182 LEU A O 1
ATOM 1474 N N . LEU A 1 183 ? 5.423 12.065 7.135 1.00 86.31 183 LEU A N 1
ATOM 1475 C CA . LEU A 1 183 ? 6.670 12.584 7.708 1.00 86.31 183 LEU A CA 1
ATOM 1476 C C . LEU A 1 183 ? 7.786 11.534 7.642 1.00 86.31 183 LEU A C 1
ATOM 1478 O O . LEU A 1 183 ? 8.851 11.813 7.097 1.00 86.31 183 LEU A O 1
ATOM 1482 N N . GLN A 1 184 ? 7.507 10.312 8.105 1.00 89.81 184 GLN A N 1
ATOM 1483 C CA . GLN A 1 184 ? 8.475 9.212 8.120 1.00 89.81 184 GLN A CA 1
ATOM 1484 C C . GLN A 1 184 ? 9.030 8.887 6.733 1.00 89.81 184 GLN A C 1
ATOM 1486 O O . GLN A 1 184 ? 10.226 8.651 6.596 1.00 89.81 184 GLN A O 1
ATOM 1491 N N . ASN A 1 185 ? 8.177 8.897 5.709 1.00 87.06 185 ASN A N 1
ATOM 1492 C CA . ASN A 1 185 ? 8.602 8.597 4.348 1.00 87.06 185 ASN A CA 1
ATOM 1493 C C . ASN A 1 185 ? 9.279 9.796 3.677 1.00 87.06 185 ASN A C 1
ATOM 1495 O O . ASN A 1 185 ? 10.215 9.602 2.916 1.00 87.06 185 ASN A O 1
ATOM 1499 N N . SER A 1 186 ? 8.879 11.031 3.990 1.00 84.25 186 SER A N 1
ATOM 1500 C CA . SER A 1 186 ? 9.475 12.241 3.404 1.00 84.25 186 SER A CA 1
ATOM 1501 C C . SER A 1 186 ? 10.924 12.509 3.830 1.00 84.25 186 SER A C 1
ATOM 1503 O O . SER A 1 186 ? 11.684 13.101 3.063 1.00 84.25 186 SER A O 1
ATOM 1505 N N . GLU A 1 187 ? 11.322 12.077 5.033 1.00 82.50 187 GLU A N 1
ATOM 1506 C CA . GLU A 1 187 ? 12.682 12.275 5.556 1.00 82.50 187 GLU A CA 1
ATOM 1507 C C . GLU A 1 187 ? 13.736 11.512 4.743 1.00 82.50 187 GLU A C 1
ATOM 1509 O O . GLU A 1 187 ? 14.880 11.955 4.660 1.00 82.50 187 GLU A O 1
ATOM 1514 N N . SER A 1 188 ? 13.349 10.395 4.120 1.00 77.88 188 SER A N 1
ATOM 1515 C CA . SER A 1 188 ? 14.233 9.564 3.297 1.00 77.88 188 SER A CA 1
ATOM 1516 C C . SER A 1 188 ? 14.268 9.939 1.815 1.00 77.88 188 SER A C 1
ATOM 1518 O O . SER A 1 188 ? 15.048 9.341 1.082 1.00 77.88 188 SER A O 1
ATOM 1520 N N . LEU A 1 189 ? 13.428 10.875 1.366 1.00 80.06 189 LEU A N 1
ATOM 1521 C CA . LEU A 1 189 ? 13.291 11.207 -0.054 1.00 80.06 189 LEU A CA 1
ATOM 1522 C C . LEU A 1 189 ? 14.258 12.309 -0.487 1.00 80.06 189 LEU A C 1
ATOM 1524 O O . LEU A 1 189 ? 14.482 13.296 0.226 1.00 80.06 189 LEU A O 1
ATOM 1528 N N . GLU A 1 190 ? 14.752 12.191 -1.715 1.00 81.00 190 GLU A N 1
ATOM 1529 C CA . GLU A 1 190 ? 15.509 13.248 -2.379 1.00 81.00 190 GLU A CA 1
ATOM 1530 C C . GLU A 1 190 ? 14.612 14.453 -2.724 1.00 81.00 190 GLU A C 1
ATOM 1532 O O . GLU A 1 190 ? 13.386 14.421 -2.597 1.00 81.00 190 GLU A O 1
ATOM 1537 N N . SER A 1 191 ? 15.198 15.594 -3.105 1.00 77.94 191 SER A N 1
ATOM 1538 C CA . SER A 1 191 ? 14.427 16.824 -3.392 1.00 77.94 191 SER A CA 1
ATOM 1539 C C . SER A 1 191 ? 13.354 16.636 -4.475 1.00 77.94 191 SER A C 1
ATOM 1541 O O . SER A 1 191 ? 12.237 17.127 -4.312 1.00 77.94 191 SER A O 1
ATOM 1543 N N . GLU A 1 192 ? 13.661 15.899 -5.544 1.00 77.94 192 GLU A N 1
ATOM 1544 C CA . GLU A 1 192 ? 12.717 15.620 -6.633 1.00 77.94 192 GLU A CA 1
ATOM 1545 C C . GLU A 1 192 ? 11.570 14.703 -6.182 1.00 77.94 192 GLU A C 1
ATOM 1547 O O . GLU A 1 192 ? 10.394 14.978 -6.433 1.00 77.94 192 GLU A O 1
ATOM 1552 N N . GLU A 1 193 ? 11.892 13.634 -5.458 1.00 76.50 193 GLU A N 1
ATOM 1553 C CA . GLU A 1 193 ? 10.908 12.690 -4.932 1.00 76.50 193 GLU A CA 1
ATOM 1554 C C . GLU A 1 193 ? 9.991 13.351 -3.901 1.00 76.50 193 GLU A C 1
ATOM 1556 O O . GLU A 1 193 ? 8.791 13.082 -3.879 1.00 76.50 193 GLU A O 1
ATOM 1561 N N . ARG A 1 194 ? 10.520 14.289 -3.103 1.00 77.75 194 ARG A N 1
ATOM 1562 C CA . ARG A 1 194 ? 9.719 15.124 -2.198 1.00 77.75 194 ARG A CA 1
ATOM 1563 C C . ARG A 1 194 ? 8.707 15.986 -2.949 1.00 77.75 194 ARG A C 1
ATOM 1565 O O . ARG A 1 194 ? 7.579 16.124 -2.487 1.00 77.75 194 ARG A O 1
ATOM 1572 N N . ALA A 1 195 ? 9.058 16.535 -4.112 1.00 81.75 195 ALA A N 1
ATOM 1573 C CA . ALA A 1 195 ? 8.107 17.291 -4.929 1.00 81.75 195 ALA A CA 1
ATOM 1574 C C . ALA A 1 195 ? 6.959 16.400 -5.434 1.00 81.75 195 ALA A C 1
ATOM 1576 O O . ALA A 1 195 ? 5.787 16.760 -5.301 1.00 81.75 195 ALA A O 1
ATOM 1577 N N . LYS A 1 196 ? 7.294 15.203 -5.936 1.00 78.94 196 LYS A N 1
ATOM 1578 C CA . LYS A 1 196 ? 6.319 14.179 -6.352 1.00 78.94 196 LYS A CA 1
ATOM 1579 C C . LYS A 1 196 ? 5.419 13.762 -5.181 1.00 78.94 196 LYS A C 1
ATOM 1581 O O . LYS A 1 196 ? 4.198 13.707 -5.318 1.00 78.94 196 LYS A O 1
ATOM 1586 N N . PHE A 1 197 ? 6.015 13.570 -4.008 1.00 77.38 197 PHE A N 1
ATOM 1587 C CA . PHE A 1 197 ? 5.335 13.261 -2.755 1.00 77.38 197 PHE A CA 1
ATOM 1588 C C . PHE A 1 197 ? 4.303 14.329 -2.356 1.00 77.38 197 PHE A C 1
ATOM 1590 O O . PHE A 1 197 ? 3.185 13.978 -1.980 1.00 77.38 197 PHE A O 1
ATOM 1597 N N . TYR A 1 198 ? 4.604 15.627 -2.494 1.00 77.44 198 TYR A N 1
ATOM 1598 C CA . TYR A 1 198 ? 3.608 16.679 -2.224 1.00 77.44 198 TYR A CA 1
ATOM 1599 C C . TYR A 1 198 ? 2.406 16.616 -3.161 1.00 77.44 198 TYR A C 1
ATOM 1601 O O . TYR A 1 198 ? 1.290 16.898 -2.725 1.00 77.44 198 TYR A O 1
ATOM 1609 N N . GLY A 1 199 ? 2.618 16.221 -4.419 1.00 78.69 199 GLY A N 1
ATOM 1610 C CA . GLY A 1 199 ? 1.529 15.973 -5.361 1.00 78.69 199 GLY A CA 1
ATOM 1611 C C . GLY A 1 199 ? 0.538 14.944 -4.817 1.00 78.69 199 GLY A C 1
ATOM 1612 O O . GLY A 1 199 ? -0.664 15.194 -4.825 1.00 78.69 199 GLY A O 1
ATOM 1613 N N . VAL A 1 200 ? 1.043 13.848 -4.239 1.00 74.94 200 VAL A N 1
ATOM 1614 C CA . VAL A 1 200 ? 0.219 12.800 -3.607 1.00 74.94 200 VAL A CA 1
ATOM 1615 C C . VAL A 1 200 ? -0.560 13.331 -2.422 1.00 74.94 200 VAL A C 1
ATOM 1617 O O . VAL A 1 200 ? -1.763 13.112 -2.324 1.00 74.94 200 VAL A O 1
ATOM 1620 N N . VAL A 1 201 ? 0.116 14.039 -1.516 1.00 77.38 201 VAL A N 1
ATOM 1621 C CA . VAL A 1 201 ? -0.536 14.602 -0.328 1.00 77.38 201 VAL A CA 1
ATOM 1622 C C . VAL A 1 201 ? -1.652 15.553 -0.736 1.00 77.38 201 VAL A C 1
ATOM 1624 O O . VAL A 1 201 ? -2.740 15.494 -0.170 1.00 77.38 201 VAL A O 1
ATOM 1627 N N . SER A 1 202 ? -1.401 16.396 -1.739 1.00 79.69 202 SER A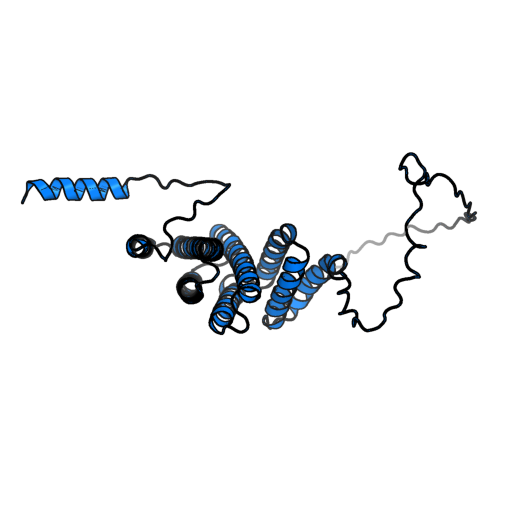 N 1
ATOM 1628 C CA . SER A 1 202 ? -2.401 17.317 -2.270 1.00 79.69 202 SER A CA 1
ATOM 1629 C C . SER A 1 202 ? -3.574 16.575 -2.909 1.00 79.69 202 SER A C 1
ATOM 1631 O O . SER A 1 202 ? -4.716 16.942 -2.655 1.00 79.69 202 SER A O 1
ATOM 1633 N N . GLU A 1 203 ? -3.315 15.528 -3.696 1.00 80.44 203 GLU A N 1
ATOM 1634 C CA . GLU A 1 203 ? -4.357 14.728 -4.349 1.00 80.44 203 GLU A CA 1
ATOM 1635 C C . GLU A 1 203 ? -5.241 14.005 -3.322 1.00 80.44 203 GLU A C 1
ATOM 1637 O O . GLU A 1 203 ? -6.467 14.058 -3.414 1.00 80.44 203 GLU A O 1
ATOM 1642 N N . ILE A 1 204 ? -4.638 13.392 -2.298 1.00 74.44 204 ILE A N 1
ATOM 1643 C CA . ILE A 1 204 ? -5.373 12.747 -1.202 1.00 74.44 204 ILE A CA 1
ATOM 1644 C C . ILE A 1 204 ? -6.189 13.788 -0.426 1.00 74.44 204 ILE A C 1
ATOM 1646 O O . ILE A 1 204 ? -7.361 13.547 -0.138 1.00 74.44 204 ILE A O 1
ATOM 1650 N N . SER A 1 205 ? -5.600 14.952 -0.125 1.00 74.06 205 SER A N 1
ATOM 1651 C CA . SER A 1 205 ? -6.286 16.061 0.553 1.00 74.06 205 SER A CA 1
ATOM 1652 C C . SER A 1 205 ? -7.507 16.531 -0.233 1.00 74.06 205 SER A C 1
ATOM 1654 O O . SER A 1 205 ? -8.572 16.727 0.344 1.00 74.06 205 SER A O 1
ATOM 1656 N N . GLU A 1 206 ? -7.367 16.689 -1.551 1.00 81.19 206 GLU A N 1
ATOM 1657 C CA . GLU A 1 206 ? -8.434 17.157 -2.437 1.00 81.19 206 GLU A CA 1
ATOM 1658 C C . GLU A 1 206 ? -9.560 16.126 -2.578 1.00 81.19 206 GLU A C 1
ATOM 1660 O O . GLU A 1 206 ? -10.738 16.488 -2.539 1.00 81.19 206 GLU A O 1
ATOM 1665 N N . LYS A 1 207 ? -9.214 14.838 -2.703 1.00 80.19 207 LYS A N 1
ATOM 1666 C CA . LYS A 1 207 ? -10.194 13.744 -2.785 1.00 80.19 207 LYS A CA 1
ATOM 1667 C C . LYS A 1 207 ? -10.899 13.492 -1.457 1.00 80.19 207 LYS A C 1
ATOM 1669 O O . LYS A 1 207 ? -12.059 13.077 -1.450 1.00 80.19 207 LYS A O 1
ATOM 1674 N N . SER A 1 208 ? -10.233 13.745 -0.333 1.00 68.94 208 SER A N 1
ATOM 1675 C CA . SER A 1 208 ? -10.865 13.667 0.975 1.00 68.94 208 SER A CA 1
ATOM 1676 C C . SER A 1 208 ? -11.834 14.844 1.143 1.00 68.94 208 SER A C 1
ATOM 1678 O O . SER A 1 208 ? -11.448 15.977 1.407 1.00 68.94 208 SER A O 1
ATOM 1680 N N . LEU A 1 209 ? -13.128 14.577 0.961 1.00 56.72 209 LEU A N 1
ATOM 1681 C CA . LEU A 1 209 ? -14.225 15.559 0.961 1.00 56.72 209 LEU A CA 1
ATOM 1682 C C . LEU A 1 209 ? -14.429 16.323 2.289 1.00 56.72 209 LEU A C 1
ATOM 1684 O O . LEU A 1 209 ? -15.409 17.060 2.420 1.00 56.72 209 LEU A O 1
ATOM 1688 N N . ASP A 1 210 ? -13.546 16.164 3.277 1.00 62.09 210 ASP A N 1
ATOM 1689 C CA . ASP A 1 210 ? -13.671 16.807 4.578 1.00 62.09 210 ASP A CA 1
ATOM 1690 C C . ASP A 1 210 ? -12.694 17.979 4.730 1.00 62.09 210 ASP A C 1
ATOM 1692 O O . ASP A 1 210 ? -11.471 17.832 4.755 1.00 62.09 210 ASP A O 1
ATOM 1696 N N . SER A 1 211 ? -13.260 19.173 4.904 1.00 58.34 211 SER A N 1
ATOM 1697 C CA . SER A 1 211 ? -12.529 20.398 5.238 1.00 58.34 211 SER A CA 1
ATOM 1698 C C . SER A 1 211 ? -11.610 20.260 6.461 1.00 58.34 211 SER A C 1
ATOM 1700 O O . SER A 1 211 ? -10.647 21.020 6.570 1.00 58.34 211 SER A O 1
ATOM 1702 N N . SER A 1 212 ? -11.865 19.294 7.357 1.00 58.81 212 SER A N 1
ATOM 1703 C CA . SER A 1 212 ? -11.000 19.033 8.510 1.00 58.81 212 SER A CA 1
ATOM 1704 C C . SER A 1 212 ? -9.616 18.512 8.113 1.00 58.81 212 SER A C 1
ATOM 1706 O O . SER A 1 212 ? -8.626 18.918 8.715 1.00 58.81 212 SER A O 1
ATOM 1708 N N . LEU A 1 213 ? -9.526 17.655 7.086 1.00 63.03 213 LEU A N 1
ATOM 1709 C CA . LEU A 1 213 ? -8.248 17.126 6.594 1.00 63.03 213 LEU A CA 1
ATOM 1710 C C . LEU A 1 213 ? -7.405 18.234 5.955 1.00 63.03 213 LEU A C 1
ATOM 1712 O O . LEU A 1 213 ? -6.200 18.299 6.181 1.00 63.03 213 LEU A O 1
ATOM 1716 N N . ASN A 1 214 ? -8.048 19.168 5.249 1.00 65.06 214 ASN A N 1
ATOM 1717 C CA . ASN A 1 214 ? -7.366 20.307 4.631 1.00 65.06 214 ASN A CA 1
ATOM 1718 C C . ASN A 1 214 ? -6.652 21.205 5.656 1.00 65.06 214 ASN A C 1
ATOM 1720 O O . ASN A 1 214 ? -5.600 21.757 5.342 1.00 65.06 214 ASN A O 1
ATOM 1724 N N . MET A 1 215 ? -7.190 21.357 6.873 1.00 56.38 215 MET A N 1
ATOM 1725 C CA . MET A 1 215 ? -6.564 22.191 7.907 1.00 56.38 215 MET A CA 1
ATOM 1726 C C . MET A 1 215 ? -5.302 21.535 8.491 1.00 56.38 215 MET A C 1
ATOM 1728 O O . MET A 1 215 ? -4.294 22.217 8.676 1.00 56.38 215 MET A O 1
ATOM 1732 N N . ASP A 1 216 ? -5.323 20.217 8.707 1.00 66.56 216 ASP A N 1
ATOM 1733 C CA . ASP A 1 216 ? -4.177 19.475 9.250 1.00 66.56 216 ASP A CA 1
ATOM 1734 C C . ASP A 1 216 ? -3.090 19.225 8.187 1.00 66.56 216 ASP A C 1
ATOM 1736 O O . ASP A 1 216 ? -1.895 19.350 8.470 1.00 66.56 216 ASP A O 1
ATOM 1740 N N . LEU A 1 217 ? -3.483 18.949 6.937 1.00 66.62 217 LEU A N 1
ATOM 1741 C CA . LEU A 1 217 ? -2.548 18.774 5.820 1.00 66.62 217 LEU A CA 1
ATOM 1742 C C . LEU A 1 217 ? -1.929 20.101 5.361 1.00 66.62 217 LEU A C 1
ATOM 1744 O O . LEU A 1 217 ? -0.786 20.100 4.905 1.00 66.62 217 LEU A O 1
ATOM 1748 N N . ALA A 1 218 ? -2.608 21.241 5.539 1.00 69.38 218 ALA A N 1
ATOM 1749 C CA . ALA A 1 218 ? -1.998 22.553 5.316 1.00 69.38 218 ALA A CA 1
ATOM 1750 C C . ALA A 1 218 ? -0.803 22.789 6.252 1.00 69.38 218 ALA A C 1
ATOM 1752 O O . ALA A 1 218 ? 0.224 23.285 5.803 1.00 69.38 218 ALA A O 1
ATOM 1753 N N . GLY A 1 219 ? -0.889 22.361 7.518 1.00 69.88 219 GLY A N 1
ATOM 1754 C CA . GLY A 1 219 ? 0.236 22.434 8.454 1.00 69.88 219 GLY A CA 1
ATOM 1755 C C . GLY A 1 219 ? 1.435 21.588 8.013 1.00 69.88 219 GLY A C 1
ATOM 1756 O O . GLY A 1 219 ? 2.574 22.035 8.122 1.00 69.88 219 GLY A O 1
ATOM 1757 N N . ILE A 1 220 ? 1.177 20.401 7.454 1.00 66.00 220 ILE A N 1
ATOM 1758 C CA . ILE A 1 220 ? 2.211 19.550 6.847 1.00 66.00 220 ILE A CA 1
ATOM 1759 C C . ILE A 1 220 ? 2.816 20.242 5.629 1.00 66.00 220 ILE A C 1
ATOM 1761 O O . ILE A 1 220 ? 4.029 20.401 5.542 1.00 66.00 220 ILE A O 1
ATOM 1765 N N . ARG A 1 221 ? 1.973 20.698 4.697 1.00 67.88 221 ARG A N 1
ATOM 1766 C CA . ARG A 1 221 ? 2.411 21.434 3.510 1.00 67.88 221 ARG A CA 1
ATOM 1767 C C . ARG A 1 221 ? 3.324 22.587 3.914 1.00 67.88 221 ARG A C 1
ATOM 1769 O O . ARG A 1 221 ? 4.416 22.717 3.376 1.00 67.88 221 ARG A O 1
ATOM 1776 N N . ASP A 1 222 ? 2.911 23.376 4.898 1.00 73.12 222 ASP A N 1
ATOM 1777 C CA . ASP A 1 222 ? 3.630 24.564 5.338 1.00 73.12 222 ASP A CA 1
ATOM 1778 C C . ASP A 1 222 ? 4.928 24.230 6.100 1.00 73.12 222 ASP A C 1
ATOM 1780 O O . ASP A 1 222 ? 5.912 24.955 5.941 1.00 73.12 222 ASP A O 1
ATOM 1784 N N . SER A 1 223 ? 5.007 23.109 6.837 1.00 68.06 223 SER A N 1
ATOM 1785 C CA . SER A 1 223 ? 6.277 22.638 7.427 1.00 68.06 223 SER A CA 1
ATOM 1786 C C . SER A 1 223 ? 7.299 22.199 6.374 1.00 68.06 223 SER A C 1
ATOM 1788 O O . SER A 1 223 ? 8.492 22.097 6.654 1.00 68.06 223 SER A O 1
ATOM 1790 N N . PHE A 1 224 ? 6.828 21.967 5.155 1.00 62.44 224 PHE A N 1
ATOM 1791 C CA . PHE A 1 224 ? 7.604 21.478 4.031 1.00 62.44 224 PHE A CA 1
ATOM 1792 C C . PHE A 1 224 ? 7.881 22.531 2.940 1.00 62.44 224 PHE A C 1
ATOM 1794 O O . PHE A 1 224 ? 8.849 22.400 2.186 1.00 62.44 224 PHE A O 1
ATOM 1801 N N . LEU A 1 225 ? 7.107 23.624 2.904 1.00 60.97 225 LEU A N 1
ATOM 1802 C CA . LEU A 1 225 ? 7.299 24.765 2.001 1.00 60.97 225 LEU A CA 1
ATOM 1803 C C . LEU A 1 225 ? 8.717 25.371 1.961 1.00 60.97 225 LEU A C 1
ATOM 1805 O O . LEU A 1 225 ? 9.116 25.760 0.860 1.00 60.97 225 LEU A O 1
ATOM 1809 N N . PRO A 1 226 ? 9.520 25.456 3.049 1.00 60.53 226 PRO A N 1
ATOM 1810 C CA . PRO A 1 226 ? 10.869 26.027 2.947 1.00 60.53 226 PRO A CA 1
ATOM 1811 C C . PRO A 1 226 ? 11.818 25.252 2.016 1.00 60.53 226 PRO A C 1
ATOM 1813 O O . PRO A 1 226 ? 12.875 25.775 1.673 1.00 60.53 226 PRO A O 1
ATOM 1816 N N . TYR A 1 227 ? 11.443 24.047 1.574 1.00 52.91 227 TYR A N 1
ATOM 1817 C CA . TYR A 1 227 ? 12.262 23.189 0.713 1.00 52.91 227 TYR A CA 1
ATOM 1818 C C . TYR A 1 227 ? 11.741 23.065 -0.728 1.00 52.91 227 TYR A C 1
ATOM 1820 O O . TYR A 1 227 ? 12.473 22.599 -1.596 1.00 52.91 227 TYR A O 1
ATOM 1828 N N . ALA A 1 228 ? 10.504 23.496 -1.004 1.00 50.69 228 ALA A N 1
ATOM 1829 C CA . ALA A 1 228 ? 9.900 23.440 -2.341 1.00 50.69 228 ALA A CA 1
ATOM 1830 C C . ALA A 1 228 ? 10.333 24.602 -3.258 1.00 50.69 228 ALA A C 1
ATOM 1832 O O . ALA A 1 228 ? 10.076 24.573 -4.459 1.00 50.69 228 ALA A O 1
ATOM 1833 N N . VAL A 1 229 ? 11.019 25.616 -2.719 1.00 50.22 229 VAL A N 1
ATOM 1834 C CA . VAL A 1 229 ? 11.610 26.712 -3.503 1.00 50.22 229 VAL A CA 1
ATOM 1835 C C . VAL A 1 229 ? 12.996 26.295 -3.999 1.00 50.22 229 VAL A C 1
ATOM 1837 O O . VAL A 1 229 ? 14.005 26.926 -3.694 1.00 50.22 229 VAL A O 1
ATOM 1840 N N . VAL A 1 230 ? 13.065 25.208 -4.765 1.00 47.03 230 VAL A N 1
ATOM 1841 C CA . VAL A 1 230 ? 14.165 25.066 -5.720 1.00 47.03 230 VAL A CA 1
ATOM 1842 C C . VAL A 1 230 ? 13.699 25.839 -6.947 1.00 47.03 230 VAL A C 1
ATOM 1844 O O . VAL A 1 230 ? 12.679 25.458 -7.526 1.00 47.03 230 VAL A O 1
ATOM 1847 N N . PRO A 1 231 ? 14.343 26.958 -7.325 1.00 41.81 231 PRO A N 1
ATOM 1848 C CA . PRO A 1 231 ? 14.012 27.601 -8.580 1.00 41.81 231 PRO A CA 1
ATOM 1849 C C . PRO A 1 231 ? 14.212 26.555 -9.674 1.00 41.81 231 PRO A C 1
ATOM 1851 O O . PRO A 1 231 ? 15.330 26.103 -9.919 1.00 41.81 231 PRO A O 1
ATOM 1854 N N . VAL A 1 232 ? 13.110 26.146 -10.301 1.00 43.28 232 VAL A N 1
ATOM 1855 C CA . VAL A 1 232 ? 13.148 25.530 -11.619 1.00 43.28 232 VAL A CA 1
ATOM 1856 C C . VAL A 1 232 ? 13.807 26.595 -12.480 1.00 43.28 232 VAL A C 1
ATOM 1858 O O . VAL A 1 232 ? 13.180 27.606 -12.801 1.00 43.28 232 VAL A O 1
ATOM 1861 N N . PHE A 1 233 ? 15.108 26.450 -12.732 1.00 38.47 233 PHE A N 1
ATOM 1862 C CA . PHE A 1 233 ? 15.782 27.221 -13.760 1.00 38.47 233 PHE A CA 1
ATOM 1863 C C . PHE A 1 233 ? 15.072 26.836 -15.049 1.00 38.47 233 PHE A C 1
ATOM 1865 O O . PHE A 1 233 ? 15.326 25.776 -15.614 1.00 38.47 233 PHE A O 1
ATOM 1872 N N . GLY A 1 234 ? 14.075 27.648 -15.406 1.00 44.44 234 GLY A N 1
ATOM 1873 C CA . GLY A 1 234 ? 13.356 27.525 -16.655 1.00 44.44 234 GLY A CA 1
ATOM 1874 C C . GLY A 1 234 ? 14.371 27.521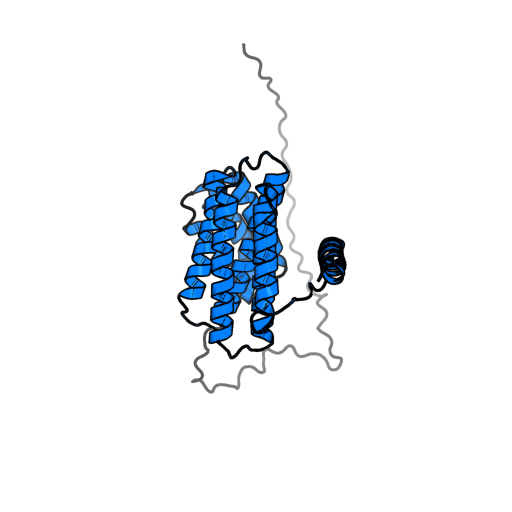 -17.779 1.00 44.44 234 GLY A C 1
ATOM 1875 O O . GLY A 1 234 ? 15.395 28.205 -17.681 1.00 44.44 234 GLY A O 1
ATOM 1876 N N . ASP A 1 235 ? 14.079 26.708 -18.787 1.00 42.91 235 ASP A N 1
ATOM 1877 C CA . ASP A 1 235 ? 14.837 26.595 -20.020 1.00 42.91 235 ASP A CA 1
ATOM 1878 C C . ASP A 1 235 ? 15.377 27.968 -20.428 1.00 42.91 235 ASP A C 1
ATOM 1880 O O . ASP A 1 235 ? 14.637 28.870 -20.827 1.00 42.91 235 ASP A O 1
ATOM 1884 N N . ILE A 1 236 ? 16.685 28.150 -20.244 1.00 44.28 236 ILE A N 1
ATOM 1885 C CA . ILE A 1 236 ? 17.395 29.270 -20.837 1.00 44.28 236 ILE A CA 1
ATOM 1886 C C . ILE A 1 236 ? 17.389 28.952 -22.323 1.00 44.28 236 ILE A C 1
ATOM 1888 O O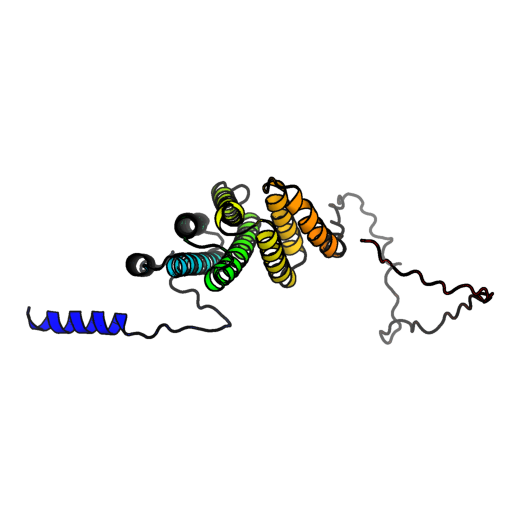 . ILE A 1 236 ? 18.144 28.090 -22.781 1.00 44.28 236 ILE A O 1
ATOM 1892 N N . ASP A 1 237 ? 16.496 29.619 -23.051 1.00 44.47 237 ASP A N 1
ATOM 1893 C CA . ASP A 1 237 ? 16.519 29.667 -24.504 1.00 44.47 237 ASP A CA 1
ATOM 1894 C C . ASP A 1 237 ? 17.949 30.001 -24.940 1.00 44.47 237 ASP A C 1
ATOM 1896 O O . ASP A 1 237 ? 18.485 31.088 -24.702 1.00 44.47 237 ASP A O 1
ATOM 1900 N N . SER A 1 238 ? 18.600 29.008 -25.536 1.00 49.38 238 SER A N 1
ATOM 1901 C CA . SER A 1 238 ? 19.972 29.080 -26.022 1.00 49.38 238 SER A CA 1
ATOM 1902 C C . SER A 1 238 ? 20.009 29.829 -27.354 1.00 49.38 238 SER A C 1
ATOM 1904 O O . SER A 1 238 ? 20.332 29.264 -28.392 1.00 49.38 238 SER A O 1
ATOM 1906 N N . GLU A 1 239 ? 19.671 31.119 -27.330 1.00 51.66 239 GLU A N 1
ATOM 1907 C CA . GLU A 1 239 ? 19.810 32.006 -28.494 1.00 51.66 239 GLU A CA 1
ATOM 1908 C C . GLU A 1 239 ? 20.538 33.328 -28.220 1.00 51.66 239 GLU A C 1
ATOM 1910 O O . GLU A 1 239 ? 20.634 34.145 -29.133 1.00 51.66 239 GLU A O 1
ATOM 1915 N N . ASP A 1 240 ? 21.157 33.528 -27.049 1.00 46.22 240 ASP A N 1
ATOM 1916 C CA . ASP A 1 240 ? 22.028 34.695 -26.848 1.00 46.22 240 ASP A CA 1
ATOM 1917 C C . ASP A 1 240 ? 23.470 34.311 -26.496 1.00 46.22 240 ASP A C 1
ATOM 1919 O O . ASP A 1 240 ? 23.825 33.916 -25.384 1.00 46.22 240 ASP A O 1
ATOM 1923 N N . ASN A 1 241 ? 24.323 34.404 -27.513 1.00 51.81 241 ASN A N 1
ATOM 1924 C CA . ASN A 1 241 ? 25.743 34.087 -27.475 1.00 51.81 241 ASN A CA 1
ATOM 1925 C C . ASN A 1 241 ? 26.534 35.281 -26.912 1.00 51.81 241 ASN A C 1
ATOM 1927 O O . ASN A 1 241 ? 27.298 35.935 -27.623 1.00 51.81 241 ASN A O 1
ATOM 1931 N N . SER A 1 242 ? 26.326 35.568 -25.627 1.00 49.62 242 SER A N 1
ATOM 1932 C CA . SER A 1 242 ? 27.013 36.619 -24.864 1.00 49.62 242 SER A CA 1
ATOM 1933 C C . SER A 1 242 ? 27.755 36.021 -23.658 1.00 49.62 242 SER A C 1
ATOM 1935 O O . SER A 1 242 ? 27.569 36.415 -22.509 1.00 49.62 242 SER A O 1
ATOM 1937 N N . LEU A 1 243 ? 28.607 35.027 -23.920 1.00 48.12 243 LEU A N 1
ATOM 1938 C CA . LEU A 1 243 ? 29.469 34.360 -22.936 1.00 48.12 243 LEU A CA 1
ATOM 1939 C C . LEU A 1 243 ? 30.798 35.114 -22.726 1.00 48.12 243 LEU A C 1
ATOM 1941 O O . LEU A 1 243 ? 31.860 34.545 -22.939 1.00 48.12 243 LEU A O 1
ATOM 1945 N N . ASN A 1 244 ? 30.751 36.392 -22.328 1.00 50.94 244 ASN A N 1
ATOM 1946 C CA . ASN A 1 244 ? 31.962 37.140 -21.936 1.00 50.94 244 ASN A CA 1
ATOM 1947 C C . ASN A 1 244 ? 31.871 37.885 -20.589 1.00 50.94 244 ASN A C 1
ATOM 1949 O O . ASN A 1 244 ? 32.891 38.397 -20.147 1.00 50.94 244 ASN A O 1
ATOM 1953 N N . ASP A 1 245 ? 30.726 37.896 -19.893 1.00 51.03 245 ASP A N 1
ATOM 1954 C CA . ASP A 1 245 ? 30.555 38.741 -18.691 1.00 51.03 245 ASP A CA 1
ATOM 1955 C C . ASP A 1 245 ? 30.350 37.958 -17.372 1.00 51.03 245 ASP A C 1
ATOM 1957 O O . ASP A 1 245 ? 29.880 38.518 -16.384 1.00 51.03 245 ASP A O 1
ATOM 1961 N N . ILE A 1 246 ? 30.692 36.661 -17.312 1.00 48.00 246 ILE A N 1
ATOM 1962 C CA . ILE A 1 246 ? 30.484 35.823 -16.102 1.00 48.00 246 ILE A CA 1
ATOM 1963 C C . ILE A 1 246 ? 31.799 35.480 -15.363 1.00 48.00 246 ILE A C 1
ATOM 1965 O O . ILE A 1 246 ? 31.774 34.851 -14.308 1.00 48.00 246 ILE A O 1
ATOM 1969 N N . GLU A 1 247 ? 32.962 35.957 -15.822 1.00 46.69 247 GLU A N 1
ATOM 1970 C CA . GLU A 1 247 ? 34.230 35.744 -15.092 1.00 46.69 247 GLU A CA 1
ATOM 1971 C C . GLU A 1 247 ? 34.386 36.619 -13.827 1.00 46.69 247 GLU A C 1
ATOM 1973 O O . GLU A 1 247 ? 35.218 36.311 -12.977 1.00 46.69 247 GLU A O 1
ATOM 1978 N N . ASP A 1 248 ? 33.535 37.631 -13.618 1.00 51.72 248 ASP A N 1
ATOM 1979 C CA . ASP A 1 248 ? 33.673 38.593 -12.507 1.00 51.72 248 ASP A CA 1
ATOM 1980 C C . ASP A 1 248 ? 32.921 38.220 -11.210 1.00 51.72 248 ASP A C 1
ATOM 1982 O O . ASP A 1 248 ? 32.931 38.984 -10.242 1.00 51.72 248 ASP A O 1
ATOM 1986 N N . LEU A 1 249 ? 32.265 37.054 -11.150 1.00 48.06 249 LEU A N 1
ATOM 1987 C CA . LEU A 1 249 ? 31.486 36.634 -9.969 1.00 48.06 249 LEU A CA 1
ATOM 1988 C C . LEU A 1 249 ? 32.029 35.399 -9.244 1.00 48.06 249 LEU A C 1
ATOM 1990 O O . LEU A 1 249 ? 31.408 34.930 -8.288 1.00 48.06 249 LEU A O 1
ATOM 1994 N N . LEU A 1 250 ? 33.199 34.892 -9.637 1.00 47.47 250 LEU A N 1
ATOM 1995 C CA . LEU A 1 250 ? 33.880 33.867 -8.852 1.00 47.47 250 LEU A CA 1
ATOM 1996 C C . LEU A 1 250 ? 34.706 34.525 -7.735 1.00 47.47 250 LEU A C 1
ATOM 1998 O O . LEU A 1 250 ? 35.462 35.461 -8.000 1.00 47.47 250 LEU A O 1
ATOM 2002 N N . PRO A 1 251 ? 34.587 34.065 -6.477 1.00 49.72 251 PRO A N 1
ATOM 2003 C CA . PRO A 1 251 ? 35.439 34.557 -5.407 1.00 49.72 251 PRO A CA 1
ATOM 2004 C C . PRO A 1 251 ? 36.899 34.236 -5.742 1.00 49.72 251 PRO A C 1
ATOM 2006 O O . PRO A 1 251 ? 37.265 33.080 -5.950 1.00 49.72 251 PRO A O 1
ATOM 2009 N N . VAL A 1 252 ? 37.730 35.277 -5.801 1.00 54.31 252 VAL A N 1
ATOM 2010 C CA . VAL A 1 252 ? 39.182 35.140 -5.915 1.00 54.31 252 VAL A CA 1
ATOM 2011 C C . VAL A 1 252 ? 39.687 34.574 -4.591 1.00 54.31 252 VAL A C 1
ATOM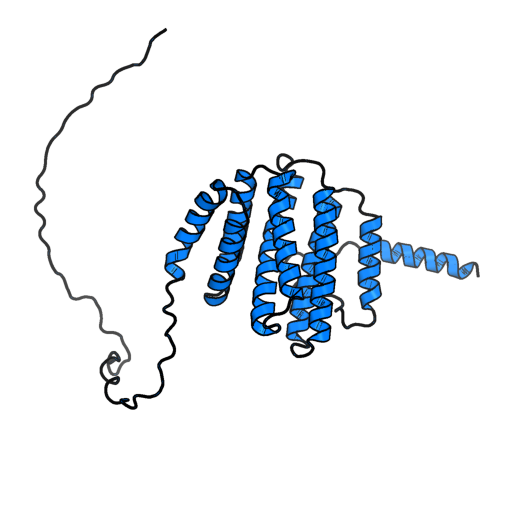 2013 O O . VAL A 1 252 ? 39.686 35.266 -3.573 1.00 54.31 252 VAL A O 1
ATOM 2016 N N . PHE A 1 253 ? 40.064 33.299 -4.606 1.00 49.84 253 PHE A N 1
ATOM 2017 C CA . PHE A 1 253 ? 40.821 32.672 -3.529 1.00 49.84 253 PHE A CA 1
ATOM 2018 C C . PHE A 1 253 ? 42.260 33.201 -3.573 1.00 49.84 253 PHE A C 1
ATOM 2020 O O . PHE A 1 253 ? 42.797 33.461 -4.652 1.00 49.84 253 PHE A O 1
ATOM 2027 N N . ASP A 1 254 ? 42.873 33.399 -2.412 1.00 60.59 254 ASP A N 1
ATOM 2028 C CA . ASP A 1 254 ? 44.304 33.678 -2.320 1.00 60.59 254 ASP A CA 1
ATOM 2029 C C . ASP A 1 254 ? 45.129 32.443 -2.743 1.00 60.59 254 ASP A C 1
ATOM 2031 O O . ASP A 1 254 ? 44.599 31.335 -2.831 1.00 60.59 254 ASP A O 1
ATOM 2035 N N . ASP A 1 255 ? 46.425 32.622 -3.039 1.00 62.59 255 ASP A N 1
ATOM 2036 C CA . ASP A 1 255 ? 47.328 31.566 -3.559 1.00 62.59 255 ASP A CA 1
ATOM 2037 C C . ASP A 1 255 ? 47.419 30.312 -2.653 1.00 62.59 255 ASP A C 1
ATOM 2039 O O . ASP A 1 255 ? 47.909 29.265 -3.081 1.00 62.59 255 ASP A O 1
ATOM 2043 N N . ASP A 1 256 ? 46.900 30.398 -1.425 1.00 66.38 256 ASP A N 1
ATOM 2044 C CA . ASP A 1 256 ? 46.853 29.319 -0.437 1.00 66.38 256 ASP A CA 1
ATOM 2045 C C . ASP A 1 256 ? 45.468 28.633 -0.336 1.00 66.38 256 ASP A C 1
ATOM 2047 O O . ASP A 1 256 ? 45.296 27.685 0.436 1.00 66.38 256 ASP A O 1
ATOM 2051 N N . GLY A 1 257 ? 44.476 29.079 -1.116 1.00 54.62 257 GLY A N 1
ATOM 2052 C CA . GLY A 1 257 ? 43.152 28.465 -1.218 1.00 54.62 257 GLY A CA 1
ATOM 2053 C C . GLY A 1 257 ? 42.245 28.655 0.003 1.00 54.62 257 GLY A C 1
ATOM 2054 O O . GLY A 1 257 ? 41.403 27.790 0.256 1.00 54.62 257 GLY A O 1
ATOM 2055 N N . GLN A 1 258 ? 42.390 29.741 0.774 1.00 61.34 258 GLN A N 1
ATOM 2056 C CA . GLN A 1 258 ? 41.518 30.028 1.918 1.00 61.34 258 GLN A CA 1
ATOM 2057 C C . GLN A 1 258 ? 40.463 31.094 1.583 1.00 61.34 258 GLN A C 1
ATOM 2059 O O . GLN A 1 258 ? 40.660 32.007 0.787 1.00 61.34 258 GLN A O 1
ATOM 2064 N N . LEU A 1 259 ? 39.278 30.960 2.184 1.00 55.53 259 LEU A N 1
ATOM 2065 C CA . LEU A 1 259 ? 38.251 32.002 2.120 1.00 55.53 259 LEU A CA 1
ATOM 2066 C C . LEU A 1 259 ? 38.654 33.168 3.038 1.00 55.53 259 LEU A C 1
ATOM 2068 O O . LEU A 1 259 ? 39.148 32.912 4.139 1.00 55.53 259 LEU A O 1
ATOM 2072 N N . PRO A 1 260 ? 38.402 34.432 2.650 1.00 56.44 260 PRO A N 1
ATOM 2073 C CA . PRO A 1 260 ? 38.746 35.579 3.478 1.00 56.44 260 PRO A CA 1
ATOM 2074 C C . PRO A 1 260 ? 38.014 35.523 4.826 1.00 56.44 260 PRO A C 1
ATOM 2076 O O . PRO A 1 260 ? 36.789 35.386 4.885 1.00 56.44 260 PRO A O 1
ATOM 2079 N N . ASP A 1 261 ? 38.783 35.639 5.910 1.00 56.78 261 ASP A N 1
ATOM 2080 C CA . ASP A 1 261 ? 38.291 35.582 7.286 1.00 56.78 261 ASP A CA 1
ATOM 2081 C C . ASP A 1 261 ? 37.247 36.684 7.547 1.00 56.78 261 ASP A C 1
ATOM 2083 O O . ASP A 1 261 ? 37.499 37.885 7.409 1.00 56.78 261 ASP A O 1
ATOM 2087 N N . SER A 1 262 ? 36.040 36.259 7.922 1.00 53.56 262 SER A N 1
ATOM 2088 C CA . SER A 1 262 ? 34.873 37.121 8.139 1.00 53.56 262 SER A CA 1
ATOM 2089 C C . SER A 1 262 ? 34.920 37.931 9.445 1.00 53.56 262 SER A C 1
ATOM 2091 O O . SER A 1 262 ? 33.985 38.676 9.752 1.00 53.56 262 SER A O 1
ATOM 2093 N N . SER A 1 263 ? 36.009 37.868 10.218 1.00 46.38 263 SER A N 1
ATOM 2094 C CA . SER A 1 263 ? 36.139 38.597 11.483 1.00 46.38 263 SER A CA 1
ATOM 2095 C C . SER A 1 263 ? 36.586 40.062 11.318 1.00 46.38 263 SER A C 1
ATOM 2097 O O . SER A 1 263 ? 37.601 40.484 11.867 1.00 46.38 263 SER A O 1
ATOM 2099 N N . SER A 1 264 ? 35.837 40.889 10.585 1.00 52.66 264 SER A N 1
ATOM 2100 C CA . SER A 1 264 ? 35.965 42.354 10.686 1.00 52.66 264 SER A CA 1
ATOM 2101 C C . SER A 1 264 ? 34.772 43.072 10.060 1.00 52.66 264 SER A C 1
ATOM 2103 O O . SER A 1 264 ? 34.791 43.441 8.889 1.00 52.66 264 SER A O 1
ATOM 2105 N N . LYS A 1 265 ? 33.723 43.289 10.861 1.00 45.19 265 LYS A N 1
ATOM 2106 C CA . LYS A 1 265 ? 32.824 44.454 10.764 1.00 45.19 265 LYS A CA 1
ATOM 2107 C C . LYS A 1 265 ? 31.977 44.553 12.033 1.00 45.19 265 LYS A C 1
ATOM 2109 O O . LYS A 1 265 ? 30.834 44.120 12.111 1.00 45.19 265 LYS A O 1
ATOM 2114 N N . SER A 1 266 ? 32.595 45.146 13.049 1.00 45.97 266 SER A N 1
ATOM 2115 C CA . SER A 1 266 ? 31.912 45.740 14.195 1.00 45.97 266 SER A CA 1
ATOM 2116 C C . SER A 1 266 ? 31.181 46.995 13.718 1.00 45.97 266 SER A C 1
ATOM 2118 O O . SER A 1 266 ? 31.821 48.006 13.440 1.00 45.97 266 SER A O 1
ATOM 2120 N N . ASN A 1 267 ? 29.854 46.928 13.608 1.00 41.06 267 ASN A N 1
ATOM 2121 C CA . ASN A 1 267 ? 29.004 48.113 13.558 1.00 41.06 267 ASN A CA 1
ATOM 2122 C C . ASN A 1 267 ? 28.135 48.145 14.814 1.00 41.06 267 ASN A C 1
ATOM 2124 O O . ASN A 1 267 ? 27.204 47.369 15.007 1.00 41.06 267 ASN A O 1
ATOM 2128 N N . ARG A 1 268 ? 28.530 49.068 15.685 1.00 38.75 268 ARG A N 1
ATOM 2129 C CA . ARG A 1 268 ? 27.951 49.429 16.970 1.00 38.75 268 ARG A CA 1
ATOM 2130 C C . ARG A 1 268 ? 26.673 50.237 16.727 1.00 38.75 268 ARG A C 1
ATOM 2132 O O . ARG A 1 268 ? 26.754 51.435 16.478 1.00 38.75 268 ARG A O 1
ATOM 2139 N N . ALA A 1 269 ? 25.512 49.594 16.801 1.00 45.16 269 ALA A N 1
ATOM 2140 C CA . ALA A 1 269 ? 24.240 50.294 16.954 1.00 45.16 269 ALA A CA 1
ATOM 2141 C C . ALA A 1 269 ? 23.966 50.476 18.452 1.00 45.16 269 ALA A C 1
ATOM 2143 O O . ALA A 1 269 ? 23.771 49.513 19.190 1.00 45.16 269 ALA A O 1
ATOM 2144 N N . VAL A 1 270 ? 24.041 51.728 18.893 1.00 50.31 270 VAL A N 1
ATOM 2145 C CA . VAL A 1 270 ? 23.633 52.192 20.218 1.00 50.31 270 VAL A CA 1
ATOM 2146 C C . VAL A 1 270 ? 22.106 52.209 20.230 1.00 50.31 270 VAL A C 1
ATOM 2148 O O . VAL A 1 270 ? 21.508 52.948 19.454 1.00 50.31 270 VAL A O 1
ATOM 2151 N N . PHE A 1 271 ? 21.491 51.381 21.071 1.00 49.97 271 PHE A N 1
ATOM 2152 C CA . PHE A 1 271 ? 20.082 51.511 21.432 1.00 49.97 271 PHE A CA 1
ATOM 2153 C C . PHE A 1 271 ? 20.013 51.893 22.906 1.00 49.97 271 PHE A C 1
ATOM 2155 O O . PHE A 1 271 ? 20.499 51.158 23.767 1.00 49.97 271 PHE A O 1
ATOM 2162 N N . ASP A 1 272 ? 19.465 53.080 23.148 1.00 49.12 272 ASP A N 1
ATOM 2163 C CA . ASP A 1 272 ? 19.194 53.632 24.466 1.00 49.12 272 ASP A CA 1
ATOM 2164 C C . ASP A 1 272 ? 18.109 52.806 25.171 1.00 49.12 272 ASP A C 1
ATOM 2166 O O . ASP A 1 272 ? 17.028 52.554 24.636 1.00 49.12 272 ASP A O 1
ATOM 2170 N N . GLU A 1 273 ? 18.435 52.364 26.381 1.00 47.56 273 GLU A N 1
ATOM 2171 C CA . GLU A 1 273 ? 17.581 51.591 27.274 1.00 47.56 273 GLU A CA 1
ATOM 2172 C C . GLU A 1 273 ? 16.810 52.567 28.177 1.00 47.56 273 GLU A C 1
ATOM 2174 O O . GLU A 1 273 ? 17.330 53.067 29.175 1.00 47.56 273 GLU A O 1
ATOM 2179 N N . GLU A 1 274 ? 15.564 52.870 27.812 1.00 48.97 274 GLU A N 1
ATOM 2180 C CA . GLU A 1 274 ? 14.641 53.644 28.644 1.00 48.97 274 GLU A CA 1
ATOM 2181 C C . GLU A 1 274 ? 13.674 52.678 29.357 1.00 48.97 274 GLU A C 1
ATOM 2183 O O . GLU A 1 274 ? 12.724 52.149 28.783 1.00 48.97 274 GLU A O 1
ATOM 2188 N N . ALA A 1 275 ? 13.938 52.410 30.636 1.00 57.78 275 ALA A N 1
ATOM 2189 C CA . ALA A 1 275 ? 12.927 51.942 31.590 1.00 57.78 275 ALA A CA 1
ATOM 2190 C C . ALA A 1 275 ? 12.185 53.173 32.170 1.00 57.78 275 ALA A C 1
ATOM 2192 O O . ALA A 1 275 ? 12.681 54.286 31.992 1.00 57.78 275 ALA A O 1
ATOM 2193 N N . PRO A 1 276 ? 11.110 53.061 32.986 1.00 63.62 276 PRO A N 1
ATOM 2194 C CA . PRO A 1 276 ? 10.319 51.894 33.406 1.00 63.62 276 PRO A CA 1
ATOM 2195 C C . PRO A 1 276 ? 8.785 52.153 33.365 1.00 63.62 276 PRO A C 1
ATOM 2197 O O . PRO A 1 276 ? 8.333 53.290 33.285 1.00 63.62 276 PRO A O 1
ATOM 2200 N N . SER A 1 277 ? 7.944 51.143 33.619 1.00 48.78 277 SER A N 1
ATOM 2201 C CA . SER A 1 277 ? 6.829 51.334 34.573 1.00 48.78 277 SER A CA 1
ATOM 2202 C C . SER A 1 277 ? 6.215 50.020 35.057 1.00 48.78 277 SER A C 1
ATOM 2204 O O . SER A 1 277 ? 5.944 49.087 34.310 1.00 48.78 277 SER A O 1
ATOM 2206 N N . LYS A 1 278 ? 6.037 49.980 36.378 1.00 60.53 278 LYS A N 1
ATOM 2207 C CA . LYS A 1 278 ? 5.276 49.001 37.156 1.00 60.53 278 LYS A CA 1
ATOM 2208 C C . LYS A 1 278 ? 3.775 49.198 36.935 1.00 60.53 278 LYS A C 1
ATOM 2210 O O . LYS A 1 278 ? 3.370 50.334 36.710 1.00 60.53 278 LYS A O 1
ATOM 2215 N N . LEU A 1 279 ? 3.001 48.136 37.202 1.00 49.72 279 LEU A N 1
ATOM 2216 C CA . LEU A 1 279 ? 1.720 48.049 37.953 1.00 49.72 279 LEU A CA 1
ATOM 2217 C C . LEU A 1 279 ? 0.809 46.957 37.334 1.00 49.72 279 LEU A C 1
ATOM 2219 O O . LEU A 1 279 ? 1.004 46.600 36.179 1.00 49.72 279 LEU A O 1
ATOM 2223 N N . PRO A 1 280 ? -0.245 46.481 38.021 1.00 57.22 280 PRO A N 1
ATOM 2224 C CA . PRO A 1 280 ? -0.274 45.964 39.383 1.00 57.22 280 PRO A CA 1
ATOM 2225 C C . PRO A 1 280 ? -0.905 44.559 39.466 1.00 57.22 280 PRO A C 1
ATOM 2227 O O . PRO A 1 280 ? -1.694 44.127 38.633 1.00 57.22 280 PRO A O 1
ATOM 2230 N N . SER A 1 281 ? -0.579 43.889 40.567 1.00 59.59 281 SER A N 1
ATOM 2231 C CA . SER A 1 281 ? -1.307 42.749 41.119 1.00 59.59 281 SER A CA 1
ATOM 2232 C C . SER A 1 281 ? -2.740 43.143 41.499 1.00 59.59 281 SER A C 1
ATOM 2234 O O . SER A 1 281 ? -2.930 44.075 42.281 1.00 59.59 281 SER A O 1
ATOM 2236 N N . SER A 1 282 ? -3.736 42.404 41.005 1.00 57.78 282 SER A N 1
ATOM 2237 C CA . SER A 1 282 ? -5.056 42.317 41.635 1.00 57.78 282 SER A CA 1
ATOM 2238 C C . SER A 1 282 ? -5.720 40.981 41.307 1.00 57.78 282 SER A C 1
ATOM 2240 O O . SER A 1 282 ? -5.993 40.665 40.151 1.00 57.78 282 SER A O 1
ATOM 2242 N N . ALA A 1 283 ? -5.960 40.220 42.369 1.00 54.97 283 ALA A N 1
ATOM 2243 C CA . ALA A 1 283 ? -6.774 39.020 42.430 1.00 54.97 283 ALA A CA 1
ATOM 2244 C C . ALA A 1 283 ? -8.267 39.323 42.234 1.00 54.97 283 ALA A C 1
ATOM 2246 O O . ALA A 1 283 ? -8.716 40.384 42.659 1.00 54.97 283 ALA A O 1
ATOM 2247 N N . LEU A 1 284 ? -9.035 38.342 41.747 1.00 60.38 284 LEU A N 1
ATOM 2248 C CA . LEU A 1 284 ? -10.423 38.120 42.168 1.00 60.38 284 LEU A CA 1
ATOM 2249 C C . LEU A 1 284 ? -10.759 36.611 42.163 1.00 60.38 284 LEU A C 1
ATOM 2251 O O . LEU A 1 284 ? -10.322 35.903 41.254 1.00 60.38 284 LEU A O 1
ATOM 2255 N N . PRO A 1 285 ? -11.517 36.120 43.162 1.00 66.56 285 PRO A N 1
ATOM 2256 C CA . PRO A 1 285 ? -12.026 34.754 43.226 1.00 66.56 285 PRO A CA 1
ATOM 2257 C C . PRO A 1 285 ? -13.370 34.622 42.493 1.00 66.56 285 PRO A C 1
ATOM 2259 O O . PRO A 1 285 ? -14.154 35.569 42.444 1.00 66.56 285 PRO A O 1
ATOM 2262 N N . ILE A 1 286 ? -13.650 33.428 41.969 1.00 59.03 286 ILE A N 1
ATOM 2263 C CA . ILE A 1 286 ? -14.964 33.050 41.441 1.00 59.03 286 ILE A CA 1
ATOM 2264 C C . ILE A 1 286 ? -15.574 32.039 42.416 1.00 59.03 286 ILE A C 1
ATOM 2266 O O . ILE A 1 286 ? -15.128 30.899 42.495 1.00 59.03 286 ILE A O 1
ATOM 2270 N N . GLU A 1 287 ? -16.591 32.484 43.143 1.00 61.62 287 GLU A N 1
ATOM 2271 C CA . GLU A 1 287 ? -17.633 31.671 43.777 1.00 61.62 287 GLU A CA 1
ATOM 2272 C C . GLU A 1 287 ? -18.953 32.297 43.343 1.00 61.62 287 GLU A C 1
ATOM 2274 O O . GLU A 1 287 ? -19.147 33.461 43.683 1.00 61.62 287 GLU A O 1
ATOM 2279 N N . ILE A 1 288 ? -19.830 31.562 42.646 1.00 60.56 288 ILE A N 1
ATOM 2280 C CA . ILE A 1 288 ? -21.292 31.729 42.734 1.00 60.56 288 ILE A CA 1
ATOM 2281 C C . ILE A 1 288 ? -21.979 30.376 42.432 1.00 60.56 288 ILE A C 1
ATOM 2283 O O . ILE A 1 288 ? -21.755 29.808 41.366 1.00 60.56 288 ILE A O 1
ATOM 2287 N N . GLU A 1 289 ? -22.766 29.949 43.430 1.00 62.22 289 GLU A N 1
ATOM 2288 C CA . GLU A 1 289 ? -24.001 29.120 43.498 1.00 62.22 289 GLU A CA 1
ATOM 2289 C C . GLU A 1 289 ? -24.164 27.809 42.712 1.00 62.22 289 GLU A C 1
ATOM 2291 O O . GLU A 1 289 ? -24.288 27.820 41.469 1.00 62.22 289 GLU A O 1
#

pLDDT: mean 77.46, std 18.75, range [38.47, 98.06]

InterPro domains:
  IPR043725 Domain of unknown function DUF5667 [PF18915] (31-108)

Sequence (289 aa):
MRKYIGFLAFLVFFLLSLPAISSAAEGKIVGLLPTNPFYFFKEFRRSIHRVFTFKEIRKVDLELSISDDKVLELEKLTEIIPDDKEVLSKGVMNYKDQLVNLADSLDSLSGTSDDKNVSALLDRVVDATIRHNLFFIGLESEYFSDDNELKSVRERIDDILLSIPERLEPMSAFSFRLQKALLQNSESLESEERAKFYGVVSEISEKSLDSSLNMDLAGIRDSFLPYAVVPVFGDIDSEDNSLNDIEDLLPVFDDDGQLPDSSSKSNRAVFDEEAPSKLPSSALPIEIE

Organism: NCBI:txid1974583

Radius of gyration: 29.0 Å; chains: 1; bounding box: 71×102×72 Å

Secondary structure (DSSP, 8-state):
-HHHHHHHHHHHHHHH-S------SS-----S-TTSTTHHHHHHHHHHHHHH--SHHHHHHHHHHHHHHHHHHHHHHHHH-TT-HHHHHHHHHHHHHHHHHHHHHHHT--S-TTSHHHHHHHHHHHHHHHHHHHHHHHHHHHH-TT-HHHHHHHHHHHHHHHHHHHHTS-HHHHHHHHHHHHHHHHTT--HHHHHHHHHHHHHHHHHS--HHHHHHHHHHHHHHHHHH---------TT---TTS-GGGS----TT-PPPP----------------------------

Foldseek 3Di:
DVVVVVVVVVVVVVVVPDPPPPDDDDCPPLPDAPPDPCVVVVVVVLVVVLVVQPALLVQLVSLLVVLVSLLVSLVVCCVPPVPCVVSNLVSLVVNLVSLVSNLVSVVVDDAACVPVSLVVSVLSLLLSLLVSLLSLLVVCVRRNPDDPSSVSSNVSSLVSLLVCCVPHYPPVSSLVSNLVSLVVVLVPDDLVSNVVSVVSLVVSLVVNPDPVSVVSSVVVVVVCVVSNPPPPPPPPPPPDPPPPPPPPPDDDADPVRDDPDPPDDDDDDDDDDDDDDDDDDDDDDDDDD